Protein AF-A0A1H6FH31-F1 (afdb_monomer)

Radius of gyration: 20.13 Å; Cα contacts (8 Å, |Δi|>4): 220; chains: 1; bounding box: 75×38×52 Å

Nearest PDB structures (foldseek):
  5g2c-assembly1_A  TM=3.284E-01  e=6.304E+00  Nonlabens marinus S1-08
  5g2d-assembly1_A  TM=3.235E-01  e=9.966E+00  Nonlabens marinus S1-08
  6sqg-assembly1_C  TM=2.341E-01  e=6.304E+00  Organic Lake phycodnavirus
  5voy-assembly1_V  TM=2.256E-01  e=9.471E+00  Saccharomyces cerevisiae S288C

Mean predicted aligned error: 11.78 Å

Structure (mmCIF, N/CA/C/O backbone):
data_AF-A0A1H6FH31-F1
#
_entry.id   AF-A0A1H6FH31-F1
#
loop_
_atom_site.group_PDB
_atom_site.id
_atom_site.type_symbol
_atom_site.label_atom_id
_atom_site.label_alt_id
_atom_site.label_comp_id
_atom_site.label_asym_id
_atom_site.label_entity_id
_atom_site.label_seq_id
_atom_site.pdbx_PDB_ins_code
_atom_site.Cartn_x
_atom_site.Cartn_y
_atom_site.Cartn_z
_atom_site.occupancy
_atom_site.B_iso_or_equiv
_atom_site.auth_seq_id
_atom_site.auth_comp_id
_atom_site.auth_asym_id
_atom_site.auth_atom_id
_atom_site.pdbx_PDB_model_num
ATOM 1 N N . MET A 1 1 ? 19.015 0.193 -3.325 1.00 83.69 1 MET A N 1
ATOM 2 C CA . MET A 1 1 ? 18.300 -0.832 -2.541 1.00 83.69 1 MET A CA 1
ATOM 3 C C . MET A 1 1 ? 17.833 -0.238 -1.226 1.00 83.69 1 MET A C 1
ATOM 5 O O . MET A 1 1 ? 18.493 0.667 -0.722 1.00 83.69 1 MET A O 1
ATOM 9 N N . ALA A 1 2 ? 16.712 -0.730 -0.711 1.00 91.12 2 ALA A N 1
ATOM 10 C CA . ALA A 1 2 ? 16.199 -0.476 0.632 1.00 91.12 2 ALA A CA 1
ATOM 11 C C . ALA A 1 2 ? 15.524 -1.744 1.169 1.00 91.12 2 ALA A C 1
ATOM 13 O O . ALA A 1 2 ? 15.356 -2.716 0.430 1.00 91.12 2 ALA A O 1
ATOM 14 N N . SER A 1 3 ? 15.156 -1.717 2.444 1.00 93.62 3 SER A N 1
ATOM 15 C CA . SER A 1 3 ? 14.370 -2.763 3.081 1.00 93.62 3 SER A CA 1
ATOM 16 C C . SER A 1 3 ? 13.252 -2.156 3.918 1.00 93.62 3 SER A C 1
ATOM 18 O O . SER A 1 3 ? 13.370 -1.032 4.405 1.00 93.62 3 SER A O 1
ATOM 20 N N . VAL A 1 4 ? 12.165 -2.909 4.065 1.00 94.06 4 VAL A N 1
ATOM 21 C CA . VAL A 1 4 ? 11.014 -2.565 4.904 1.00 94.06 4 VAL A CA 1
ATOM 22 C C . VAL A 1 4 ? 10.702 -3.771 5.777 1.00 94.06 4 VAL A C 1
ATOM 24 O O . VAL A 1 4 ? 10.654 -4.898 5.289 1.00 94.06 4 VAL A O 1
ATOM 27 N N . THR A 1 5 ? 10.497 -3.549 7.076 1.00 96.31 5 THR A N 1
ATOM 28 C CA . THR A 1 5 ? 10.026 -4.604 7.985 1.00 96.31 5 THR A CA 1
ATOM 29 C C . THR A 1 5 ? 8.519 -4.490 8.143 1.00 96.31 5 THR A C 1
ATOM 31 O O . THR A 1 5 ? 8.029 -3.599 8.833 1.00 96.31 5 THR A O 1
ATOM 34 N N . VAL A 1 6 ? 7.801 -5.393 7.483 1.00 96.50 6 VAL A N 1
ATOM 35 C CA . VAL A 1 6 ? 6.342 -5.478 7.460 1.00 96.50 6 VAL A CA 1
ATOM 36 C C . VAL A 1 6 ? 5.854 -6.114 8.767 1.00 96.50 6 VAL A C 1
ATOM 38 O O . VAL A 1 6 ? 6.257 -7.237 9.088 1.00 96.50 6 VAL A O 1
ATOM 41 N N . PRO A 1 7 ? 4.989 -5.439 9.544 1.00 96.25 7 PRO A N 1
ATOM 42 C CA . PRO A 1 7 ? 4.332 -6.043 10.697 1.00 96.25 7 PRO A CA 1
ATOM 43 C C . PRO A 1 7 ? 3.560 -7.302 10.299 1.00 96.25 7 PRO A C 1
ATOM 45 O O . PRO A 1 7 ? 2.906 -7.316 9.261 1.00 96.25 7 PRO A O 1
ATOM 48 N N . ALA A 1 8 ? 3.560 -8.330 11.154 1.00 94.88 8 ALA A N 1
ATOM 49 C CA . ALA A 1 8 ? 2.898 -9.612 10.876 1.00 94.88 8 ALA A CA 1
ATOM 50 C C . ALA A 1 8 ? 1.436 -9.448 10.415 1.00 94.88 8 ALA A C 1
ATOM 52 O O . ALA A 1 8 ? 1.000 -10.086 9.463 1.00 94.88 8 ALA A O 1
ATOM 53 N N . ALA A 1 9 ? 0.702 -8.530 11.052 1.00 94.12 9 ALA A N 1
ATOM 54 C CA . ALA A 1 9 ? -0.699 -8.244 10.747 1.00 94.12 9 ALA A CA 1
ATOM 55 C C . ALA A 1 9 ? -0.936 -7.631 9.353 1.00 94.12 9 ALA A C 1
ATOM 57 O O . ALA A 1 9 ? -2.073 -7.620 8.895 1.00 94.12 9 ALA A O 1
ATOM 58 N N . LEU A 1 10 ? 0.109 -7.114 8.698 1.00 96.00 10 LEU A N 1
ATOM 59 C CA . LEU A 1 10 ? 0.041 -6.468 7.387 1.00 96.00 10 LEU A CA 1
ATOM 60 C C . LEU A 1 10 ? 0.666 -7.312 6.273 1.00 96.00 10 LEU A C 1
ATOM 62 O O . LEU A 1 10 ? 0.626 -6.884 5.129 1.00 96.00 10 LEU A O 1
ATOM 66 N N . VAL A 1 11 ? 1.243 -8.485 6.555 1.00 96.12 11 VAL A N 1
ATOM 67 C CA . VAL A 1 11 ? 1.948 -9.280 5.528 1.00 96.12 11 VAL A CA 1
ATOM 68 C C . VAL A 1 11 ? 1.006 -9.719 4.403 1.00 96.12 11 VAL A C 1
ATOM 70 O O . VAL A 1 11 ? 1.349 -9.572 3.231 1.00 96.12 11 VAL A O 1
ATOM 73 N N . ASP A 1 12 ? -0.201 -10.184 4.732 1.00 95.75 12 ASP A N 1
ATOM 74 C CA . ASP A 1 12 ? -1.199 -10.551 3.719 1.00 95.75 12 ASP A CA 1
ATOM 75 C C . ASP A 1 12 ? -1.708 -9.333 2.935 1.00 95.75 12 ASP A C 1
ATOM 77 O O . ASP A 1 12 ? -1.871 -9.404 1.716 1.00 95.75 12 ASP A O 1
ATOM 81 N N . ASP A 1 13 ? -1.907 -8.199 3.613 1.00 96.44 13 ASP A N 1
ATOM 82 C CA . ASP A 1 13 ? -2.314 -6.947 2.970 1.00 96.44 13 ASP A CA 1
ATOM 83 C C . ASP A 1 13 ? -1.195 -6.405 2.057 1.00 96.44 13 ASP A C 1
ATOM 85 O O . ASP A 1 13 ? -1.465 -5.930 0.955 1.00 96.44 13 ASP A O 1
ATOM 89 N N . MET A 1 14 ? 0.072 -6.543 2.458 1.00 96.25 14 MET A N 1
ATOM 90 C CA . MET A 1 14 ? 1.245 -6.214 1.645 1.00 96.25 14 MET A CA 1
ATOM 91 C C . MET A 1 14 ? 1.317 -7.117 0.412 1.00 96.25 14 MET A C 1
ATOM 93 O O . MET A 1 14 ? 1.584 -6.635 -0.684 1.00 96.25 14 MET A O 1
ATOM 97 N N . ARG A 1 15 ? 1.008 -8.414 0.550 1.00 96.31 15 ARG A N 1
ATOM 98 C CA . ARG A 1 15 ? 0.918 -9.333 -0.594 1.00 96.31 15 ARG A CA 1
ATOM 99 C C . ARG A 1 15 ? -0.158 -8.876 -1.579 1.00 96.31 15 ARG A C 1
ATOM 101 O O . ARG A 1 15 ? 0.086 -8.846 -2.783 1.00 96.31 15 ARG A O 1
ATOM 108 N N . ALA A 1 16 ? -1.329 -8.486 -1.074 1.00 96.31 16 ALA A N 1
ATOM 109 C CA . ALA A 1 16 ? -2.402 -7.929 -1.894 1.00 96.31 16 ALA A CA 1
ATOM 110 C C . ALA A 1 16 ? -1.974 -6.631 -2.601 1.00 96.31 16 ALA A C 1
ATOM 112 O O . ALA A 1 16 ? -2.286 -6.456 -3.776 1.00 96.31 16 ALA A O 1
ATOM 113 N N . ALA A 1 17 ? -1.210 -5.769 -1.929 1.00 96.50 17 ALA A N 1
ATOM 114 C CA . ALA A 1 17 ? -0.671 -4.546 -2.515 1.00 96.50 17 ALA A CA 1
ATOM 115 C C . ALA A 1 17 ? 0.315 -4.829 -3.659 1.00 96.50 17 ALA A C 1
ATOM 117 O O . ALA A 1 17 ? 0.205 -4.219 -4.718 1.00 96.50 17 ALA A O 1
ATOM 118 N N . VAL A 1 18 ? 1.213 -5.809 -3.494 1.00 96.12 18 VAL A N 1
ATOM 119 C CA . VAL A 1 18 ? 2.106 -6.254 -4.579 1.00 96.12 18 VAL A CA 1
ATOM 120 C C . VAL A 1 18 ? 1.294 -6.773 -5.771 1.00 96.12 18 VAL A C 1
ATOM 122 O O . VAL A 1 18 ? 1.606 -6.464 -6.916 1.00 96.12 18 VAL A O 1
ATOM 125 N N . PHE A 1 19 ? 0.205 -7.512 -5.533 1.00 95.19 19 PHE A N 1
ATOM 126 C CA . PHE A 1 19 ? -0.689 -7.928 -6.619 1.00 95.19 19 PHE A CA 1
ATOM 127 C C . PHE A 1 19 ? -1.385 -6.752 -7.317 1.00 95.19 19 PHE A C 1
ATOM 129 O O . PHE A 1 19 ? -1.595 -6.823 -8.529 1.00 95.19 19 PHE A O 1
ATOM 136 N N . CYS A 1 20 ? -1.751 -5.692 -6.590 1.00 93.19 20 CYS A N 1
ATOM 137 C CA . CYS A 1 20 ? -2.309 -4.477 -7.184 1.00 93.19 20 CYS A CA 1
ATOM 138 C C . CYS A 1 20 ? -1.308 -3.793 -8.124 1.00 93.19 20 CYS A C 1
ATOM 140 O O . CYS A 1 20 ? -1.699 -3.434 -9.235 1.00 93.19 20 CYS A O 1
ATOM 142 N N . GLU A 1 21 ? -0.039 -3.681 -7.729 1.00 93.25 21 GLU A N 1
ATOM 143 C CA . GLU A 1 21 ?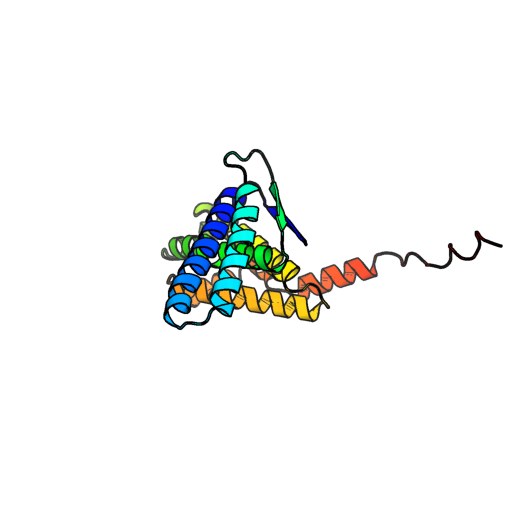 1.008 -3.088 -8.575 1.00 93.25 21 GLU A CA 1
ATOM 144 C C . GLU A 1 21 ? 1.305 -3.961 -9.801 1.00 93.25 21 GLU A C 1
ATOM 146 O O . GLU A 1 21 ? 1.244 -3.468 -10.927 1.00 93.25 21 GLU A O 1
ATOM 151 N N . ILE A 1 22 ? 1.409 -5.287 -9.630 1.00 90.69 22 ILE A N 1
ATOM 152 C CA . ILE A 1 22 ? 1.533 -6.228 -10.757 1.00 90.69 22 ILE A CA 1
ATOM 153 C C . ILE A 1 22 ? 0.376 -6.064 -11.752 1.00 90.69 22 ILE A C 1
ATOM 155 O O . ILE A 1 22 ? 0.577 -6.095 -12.968 1.00 90.69 22 ILE A O 1
ATOM 159 N N . ALA A 1 23 ? -0.857 -5.921 -11.259 1.00 90.25 23 ALA A N 1
ATOM 160 C CA . ALA A 1 23 ? -2.015 -5.717 -12.122 1.00 90.25 23 ALA A CA 1
ATOM 161 C C . ALA A 1 23 ? -1.952 -4.364 -12.850 1.00 90.25 23 ALA A C 1
ATOM 163 O O . ALA A 1 23 ? -2.233 -4.314 -14.048 1.00 90.25 23 ALA A O 1
ATOM 164 N N . SER A 1 24 ? -1.550 -3.301 -12.147 1.00 87.69 24 SER A N 1
ATOM 165 C CA . SER A 1 24 ? -1.368 -1.958 -12.705 1.00 87.69 24 SER A CA 1
ATOM 166 C C . SER A 1 24 ? -0.326 -1.951 -13.826 1.00 87.69 24 SER A C 1
ATOM 168 O O . SER A 1 24 ? -0.617 -1.500 -14.934 1.00 87.69 24 SER A O 1
ATOM 170 N N . ASP A 1 25 ? 0.849 -2.536 -13.593 1.00 86.94 25 ASP A N 1
ATOM 171 C CA . ASP A 1 25 ? 1.914 -2.613 -14.593 1.00 86.94 25 ASP A CA 1
ATOM 172 C C . ASP A 1 25 ? 1.529 -3.494 -15.784 1.00 86.94 25 ASP A C 1
ATOM 174 O O . ASP A 1 25 ? 1.813 -3.160 -16.937 1.00 86.94 25 ASP A O 1
ATOM 178 N N . ALA A 1 26 ? 0.843 -4.613 -15.536 1.00 86.50 26 ALA A N 1
ATOM 179 C CA . ALA A 1 26 ? 0.349 -5.473 -16.605 1.00 86.50 26 ALA A CA 1
ATOM 180 C C . ALA A 1 26 ? -0.684 -4.755 -17.488 1.00 86.50 26 ALA A C 1
ATOM 182 O O . ALA A 1 26 ? -0.712 -4.971 -18.704 1.00 86.50 26 ALA A O 1
ATOM 183 N N . ASP A 1 27 ? -1.534 -3.911 -16.903 1.00 86.06 27 ASP A N 1
ATOM 184 C CA . ASP A 1 27 ? -2.471 -3.081 -17.656 1.00 86.06 27 ASP A CA 1
ATOM 185 C C . ASP A 1 27 ? -1.762 -1.933 -18.390 1.00 86.06 27 ASP A C 1
ATOM 187 O O . ASP A 1 27 ? -2.100 -1.678 -19.549 1.00 86.06 27 ASP A O 1
ATOM 191 N N . GLY A 1 28 ? -0.721 -1.335 -17.799 1.00 80.75 28 GLY A N 1
ATOM 192 C CA . GLY A 1 28 ? 0.171 -0.381 -18.466 1.00 80.75 28 GLY A CA 1
ATOM 193 C C . GLY A 1 28 ? 0.820 -0.975 -19.718 1.00 80.75 28 GLY A C 1
ATOM 194 O O . GLY A 1 28 ? 0.696 -0.419 -20.805 1.00 80.75 28 GLY A O 1
ATOM 195 N N . ILE A 1 29 ? 1.382 -2.185 -19.625 1.00 82.94 29 ILE A N 1
ATOM 196 C CA . ILE A 1 29 ? 1.947 -2.901 -20.783 1.00 82.94 29 ILE A CA 1
ATOM 197 C C . ILE A 1 29 ? 0.905 -3.108 -21.879 1.00 82.94 29 ILE A C 1
ATOM 199 O O . ILE A 1 29 ? 1.206 -2.916 -23.056 1.00 82.94 29 ILE A O 1
ATOM 203 N N . LYS A 1 30 ? -0.319 -3.519 -21.527 1.00 83.31 30 LYS A N 1
ATOM 204 C CA . LYS A 1 30 ? -1.384 -3.696 -22.526 1.00 83.31 30 LYS A CA 1
ATOM 205 C C . LYS A 1 30 ? -1.751 -2.370 -23.181 1.00 83.31 30 LYS A C 1
ATOM 207 O O . LYS A 1 30 ? -2.043 -2.367 -24.375 1.00 83.31 30 LYS A O 1
ATOM 212 N N . HIS A 1 31 ? -1.790 -1.278 -22.422 1.00 82.69 31 HIS A N 1
ATOM 213 C CA . HIS A 1 31 ? -2.103 0.041 -22.957 1.00 82.69 31 HIS A CA 1
ATOM 214 C C . HIS A 1 31 ? -1.011 0.504 -23.928 1.00 82.69 31 HIS A C 1
ATOM 216 O O . HIS A 1 31 ? -1.311 0.757 -25.096 1.00 82.69 31 HIS A O 1
ATOM 222 N N . GLU A 1 32 ? 0.252 0.462 -23.501 1.00 81.56 32 GLU A N 1
ATOM 223 C CA . GLU A 1 32 ? 1.370 0.994 -24.285 1.00 81.56 32 GLU A CA 1
ATOM 224 C C . GLU A 1 32 ? 1.810 0.095 -25.445 1.00 81.56 32 GLU A C 1
ATOM 226 O O . GLU A 1 32 ? 2.268 0.553 -26.495 1.00 81.56 32 GLU A O 1
ATOM 231 N N . ALA A 1 33 ? 1.570 -1.214 -25.351 1.00 74.25 33 ALA A N 1
ATOM 232 C CA . ALA A 1 33 ? 1.760 -2.102 -26.495 1.00 74.25 33 ALA A CA 1
ATOM 233 C C . ALA A 1 33 ? 0.849 -1.723 -27.678 1.00 74.25 33 ALA A C 1
ATOM 235 O O . ALA A 1 33 ? 1.198 -1.991 -28.829 1.00 74.25 33 ALA A O 1
ATOM 236 N N . ASN A 1 34 ? -0.300 -1.089 -27.408 1.00 76.50 34 ASN A N 1
ATOM 237 C CA . ASN A 1 34 ? -1.215 -0.609 -28.441 1.00 76.50 34 ASN A CA 1
ATOM 238 C C . ASN A 1 34 ? -0.863 0.799 -28.957 1.00 76.50 34 ASN A C 1
ATOM 240 O O . ASN A 1 34 ? -1.263 1.130 -30.074 1.00 76.50 34 ASN A O 1
ATOM 244 N N . SER A 1 35 ? -0.126 1.613 -28.189 1.00 77.12 35 SER A N 1
ATOM 245 C CA . SER A 1 35 ? 0.383 2.930 -28.613 1.00 77.12 35 SER A CA 1
ATOM 246 C C . SER A 1 35 ? 1.681 2.818 -29.431 1.00 77.12 35 SER A C 1
ATOM 248 O O . SER A 1 35 ? 1.982 3.691 -30.246 1.00 77.12 35 SER A O 1
ATOM 250 N N . GLY A 1 36 ? 2.407 1.699 -29.299 1.00 74.69 36 GLY A N 1
ATOM 251 C CA . GLY A 1 36 ? 3.683 1.452 -29.978 1.00 74.69 36 GLY A CA 1
ATOM 252 C C . GLY A 1 36 ? 4.895 1.984 -29.208 1.00 74.69 36 GLY A C 1
ATOM 253 O O . GLY A 1 36 ? 6.008 1.994 -29.743 1.00 74.69 36 GLY A O 1
ATOM 254 N N . GLU A 1 37 ? 4.699 2.398 -27.957 1.00 82.19 37 GLU A N 1
ATOM 255 C CA . GLU A 1 37 ? 5.721 2.985 -27.093 1.00 82.19 37 GLU A CA 1
ATOM 256 C C . GLU A 1 37 ? 6.559 1.894 -26.407 1.00 82.19 37 GLU A C 1
ATOM 258 O O . GLU A 1 37 ? 6.360 1.492 -25.263 1.00 82.19 37 GLU A O 1
ATOM 263 N N . VAL A 1 38 ? 7.534 1.364 -27.153 1.00 80.62 38 VAL A N 1
ATOM 264 C CA . VAL A 1 38 ? 8.374 0.227 -26.723 1.00 80.62 38 VAL A CA 1
ATOM 265 C C . VAL A 1 38 ? 9.178 0.517 -25.447 1.00 80.62 38 VAL A C 1
ATOM 267 O O . VAL A 1 38 ? 9.481 -0.411 -24.696 1.00 80.62 38 VAL A O 1
ATOM 270 N N . GLU A 1 39 ? 9.562 1.771 -25.204 1.00 83.69 39 GLU A N 1
ATOM 271 C CA . GLU A 1 39 ? 10.313 2.155 -24.001 1.00 83.69 39 GLU A CA 1
ATOM 272 C C . GLU A 1 39 ? 9.444 2.084 -22.742 1.00 83.69 39 GLU A C 1
ATOM 274 O O . GLU A 1 39 ? 9.894 1.541 -21.733 1.00 83.69 39 GLU A O 1
ATOM 279 N N . GLU A 1 40 ? 8.186 2.514 -22.824 1.00 81.00 40 GLU A N 1
ATOM 280 C CA . GLU A 1 40 ? 7.241 2.462 -21.706 1.00 81.00 40 GLU A CA 1
ATOM 281 C C . GLU A 1 40 ? 6.840 1.021 -21.378 1.00 81.00 40 GLU A C 1
ATOM 283 O O . GLU A 1 40 ? 6.897 0.602 -20.223 1.00 81.00 40 GLU A O 1
ATOM 288 N N . VAL A 1 41 ? 6.595 0.195 -22.404 1.00 80.25 41 VAL A N 1
ATOM 289 C CA . VAL A 1 41 ? 6.374 -1.252 -22.224 1.00 80.25 41 VAL A CA 1
ATOM 290 C C . VAL A 1 41 ? 7.550 -1.916 -21.499 1.00 80.25 41 VAL A C 1
ATOM 292 O O . VAL A 1 41 ? 7.349 -2.785 -20.648 1.00 80.25 41 VAL A O 1
ATOM 295 N N . ARG A 1 42 ? 8.793 -1.530 -21.822 1.00 83.19 42 ARG A N 1
ATOM 296 C CA . ARG A 1 42 ? 9.985 -2.059 -21.140 1.00 83.19 42 ARG A CA 1
ATOM 297 C C . ARG A 1 42 ? 10.083 -1.579 -19.698 1.00 83.19 42 ARG A C 1
ATOM 299 O O . ARG A 1 42 ? 10.453 -2.387 -18.852 1.00 83.19 42 ARG A O 1
ATOM 306 N N . ALA A 1 43 ? 9.759 -0.316 -19.430 1.00 83.88 43 ALA A N 1
ATOM 307 C CA . ALA A 1 43 ? 9.740 0.223 -18.076 1.00 83.88 43 ALA A CA 1
ATOM 308 C C . ALA A 1 43 ? 8.744 -0.549 -17.197 1.00 83.88 43 ALA A C 1
ATOM 310 O O . ALA A 1 43 ? 9.147 -1.098 -16.175 1.00 83.88 43 ALA A O 1
ATOM 311 N N . CYS A 1 44 ? 7.499 -0.723 -17.655 1.00 83.50 44 CYS A N 1
ATOM 312 C CA . CYS A 1 44 ? 6.498 -1.514 -16.934 1.00 83.50 44 CYS A CA 1
ATOM 313 C C . CYS A 1 44 ? 6.923 -2.982 -16.756 1.00 83.50 44 CYS A C 1
ATOM 315 O O . CYS A 1 44 ? 6.702 -3.575 -15.706 1.00 83.50 44 CYS A O 1
ATOM 317 N N . ALA A 1 45 ? 7.576 -3.594 -17.751 1.00 85.12 45 ALA A N 1
ATOM 318 C CA . ALA A 1 45 ? 8.069 -4.969 -17.622 1.00 85.12 45 ALA A CA 1
ATOM 319 C C . ALA A 1 45 ? 9.195 -5.117 -16.579 1.00 85.12 45 ALA A C 1
ATOM 321 O O . ALA A 1 45 ? 9.332 -6.176 -15.958 1.00 85.12 45 ALA A O 1
ATOM 322 N N . TRP A 1 46 ? 10.016 -4.081 -16.387 1.00 87.44 46 TRP A N 1
ATOM 323 C CA . TRP A 1 46 ? 11.004 -4.051 -15.309 1.00 87.44 46 TRP A CA 1
ATOM 324 C C . TRP A 1 46 ? 10.345 -3.893 -13.943 1.00 87.44 46 TRP A C 1
ATOM 326 O O . TRP A 1 46 ? 10.683 -4.667 -13.049 1.00 87.44 46 TRP A O 1
ATOM 336 N N . CYS A 1 47 ? 9.359 -3.003 -13.809 1.00 87.88 47 CYS A N 1
ATOM 337 C CA . CYS A 1 47 ? 8.574 -2.864 -12.581 1.00 87.88 47 CYS A CA 1
ATOM 338 C C . CYS A 1 47 ? 7.899 -4.193 -12.184 1.00 87.88 47 CYS A C 1
ATOM 340 O O . CYS A 1 47 ? 8.115 -4.669 -11.071 1.00 87.88 47 CYS A O 1
ATOM 342 N N . LEU A 1 48 ? 7.289 -4.913 -13.138 1.00 88.50 48 LEU A N 1
ATOM 343 C CA . LEU A 1 48 ? 6.758 -6.267 -12.906 1.00 88.50 48 LEU A CA 1
ATOM 344 C C . LEU A 1 48 ? 7.791 -7.253 -12.352 1.00 88.50 48 LEU A C 1
ATOM 346 O O . LEU A 1 48 ? 7.457 -8.136 -11.561 1.00 88.50 48 LEU A O 1
ATOM 350 N N . THR A 1 49 ? 9.037 -7.166 -12.817 1.00 89.31 49 THR A N 1
ATOM 351 C CA . THR A 1 49 ? 10.098 -8.069 -12.358 1.00 89.31 49 THR A CA 1
ATOM 352 C C . THR A 1 49 ? 10.460 -7.777 -10.904 1.00 89.31 49 THR A C 1
ATOM 354 O O . THR A 1 49 ? 10.614 -8.715 -10.119 1.00 89.31 49 THR A O 1
ATOM 357 N N . ASP A 1 50 ? 10.553 -6.496 -10.543 1.00 91.50 50 ASP A N 1
ATOM 358 C CA . ASP A 1 50 ? 10.811 -6.061 -9.172 1.00 91.50 50 ASP A CA 1
ATOM 359 C C . ASP A 1 50 ? 9.659 -6.468 -8.239 1.00 91.50 50 ASP A C 1
ATOM 361 O O . ASP A 1 50 ? 9.907 -7.032 -7.171 1.00 91.50 50 ASP A O 1
ATOM 365 N N . ASP A 1 51 ? 8.408 -6.302 -8.665 1.00 90.88 51 ASP A N 1
ATOM 366 C CA . ASP A 1 51 ? 7.235 -6.670 -7.868 1.00 90.88 51 ASP A CA 1
ATOM 367 C C . ASP A 1 51 ? 7.108 -8.182 -7.658 1.00 90.88 51 ASP A C 1
ATOM 369 O O . ASP A 1 51 ? 6.821 -8.643 -6.552 1.00 90.88 51 ASP A O 1
ATOM 373 N N . LEU A 1 52 ? 7.389 -8.994 -8.682 1.00 91.00 52 LEU A N 1
ATOM 374 C CA . LEU A 1 52 ? 7.435 -10.452 -8.532 1.00 91.00 52 LEU A CA 1
ATOM 375 C C . LEU A 1 52 ? 8.543 -10.892 -7.564 1.00 91.00 52 LEU A C 1
ATOM 377 O O . LEU A 1 52 ? 8.360 -11.852 -6.809 1.00 91.00 52 LEU A O 1
ATOM 381 N N . ALA A 1 53 ? 9.681 -10.191 -7.557 1.00 93.25 53 ALA A N 1
ATOM 382 C CA . ALA A 1 53 ? 10.759 -10.445 -6.607 1.00 93.25 53 ALA A CA 1
ATOM 383 C C . ALA A 1 53 ? 10.375 -10.043 -5.172 1.00 93.25 53 ALA A C 1
ATOM 385 O O . ALA A 1 53 ? 10.778 -10.720 -4.224 1.00 93.25 53 ALA A O 1
ATOM 386 N N . LEU A 1 54 ? 9.579 -8.984 -4.996 1.00 94.25 54 LEU A N 1
ATOM 387 C CA . LEU A 1 54 ? 9.001 -8.617 -3.700 1.00 94.25 54 LEU A CA 1
ATOM 388 C C . LEU A 1 54 ? 7.981 -9.660 -3.229 1.00 94.25 54 LEU A C 1
ATOM 390 O O . LEU A 1 54 ? 8.035 -10.090 -2.076 1.00 94.25 54 LEU A O 1
ATOM 394 N N . LEU A 1 55 ? 7.103 -10.128 -4.122 1.00 93.81 55 LEU A N 1
ATOM 395 C CA . LEU A 1 55 ? 6.094 -11.144 -3.812 1.00 93.81 55 LEU A CA 1
ATOM 396 C C . LEU A 1 55 ? 6.727 -12.441 -3.294 1.00 93.81 55 LEU A C 1
ATOM 398 O O . LEU A 1 55 ? 6.253 -13.011 -2.316 1.00 93.81 55 LEU A O 1
ATOM 402 N N . ALA A 1 56 ? 7.821 -12.883 -3.916 1.00 94.81 56 ALA A N 1
ATOM 403 C CA . ALA A 1 56 ? 8.522 -14.112 -3.545 1.00 94.81 56 ALA A CA 1
ATOM 404 C C . ALA A 1 56 ? 9.141 -14.084 -2.132 1.00 94.81 56 ALA A C 1
ATOM 406 O O . ALA A 1 56 ? 9.491 -15.137 -1.601 1.00 94.81 56 ALA A O 1
ATOM 407 N N . GLN A 1 57 ? 9.295 -12.901 -1.530 1.00 95.56 57 GLN A N 1
ATOM 408 C CA . GLN A 1 57 ? 9.835 -12.735 -0.178 1.00 95.56 57 GLN A CA 1
ATOM 409 C C . GLN A 1 57 ? 8.751 -12.763 0.910 1.00 95.56 57 GLN A C 1
ATOM 411 O O . GLN A 1 57 ? 9.080 -12.894 2.088 1.00 95.56 57 GLN A O 1
ATOM 416 N N . LEU A 1 58 ? 7.470 -12.639 0.543 1.00 94.12 58 LEU A N 1
ATOM 417 C CA . LEU A 1 58 ? 6.352 -12.622 1.486 1.00 94.12 58 LEU A CA 1
ATOM 418 C C . LEU A 1 58 ? 5.835 -14.058 1.710 1.00 94.12 58 LEU A C 1
ATOM 420 O O . LEU A 1 58 ? 5.247 -14.633 0.792 1.00 94.12 58 LEU A O 1
ATOM 424 N N . PRO A 1 59 ? 6.026 -14.653 2.904 1.00 91.62 59 PRO A N 1
ATOM 425 C CA . PRO A 1 59 ? 5.658 -16.045 3.165 1.00 91.62 59 PRO A CA 1
ATOM 426 C C . PRO A 1 59 ? 4.140 -16.214 3.252 1.00 91.62 59 PRO A C 1
ATOM 428 O O . PRO A 1 59 ? 3.460 -15.304 3.716 1.00 91.62 59 PRO A O 1
ATOM 431 N N . ASP A 1 60 ? 3.614 -17.375 2.856 1.00 87.69 60 ASP A N 1
ATOM 432 C CA . ASP A 1 60 ? 2.176 -17.696 2.941 1.00 87.69 60 ASP A CA 1
ATOM 433 C C . ASP A 1 60 ? 1.680 -17.865 4.389 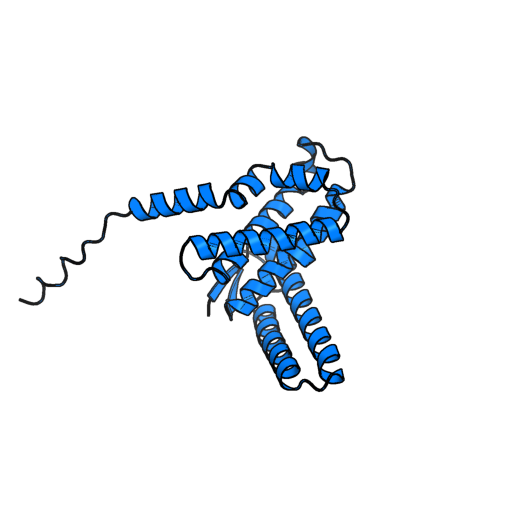1.00 87.69 60 ASP A C 1
ATOM 435 O O . ASP A 1 60 ? 0.536 -17.539 4.697 1.00 87.69 60 ASP A O 1
ATOM 439 N N . GLU A 1 61 ? 2.545 -18.345 5.287 1.00 88.69 61 GLU A N 1
ATOM 440 C CA . GLU A 1 61 ? 2.273 -18.496 6.719 1.00 88.69 61 GLU A CA 1
ATOM 441 C C . GLU A 1 61 ? 3.169 -17.543 7.522 1.00 88.69 61 GLU A C 1
ATOM 443 O O . GLU A 1 61 ? 4.379 -17.4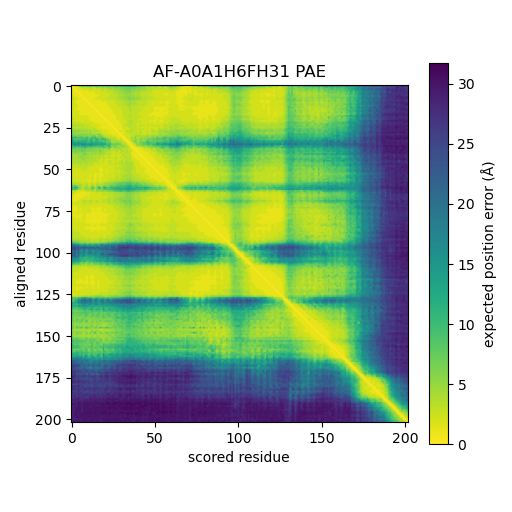69 7.298 1.00 88.69 61 GLU A O 1
ATOM 448 N N . VAL A 1 62 ? 2.575 -16.798 8.460 1.00 88.81 62 VAL A N 1
ATOM 449 C CA . VAL A 1 62 ? 3.232 -15.674 9.143 1.00 88.81 62 VAL A CA 1
ATOM 450 C C . VAL A 1 62 ? 3.267 -15.911 10.652 1.00 88.81 62 VAL A C 1
ATOM 452 O O . VAL A 1 62 ? 2.234 -15.886 11.316 1.00 88.81 62 VAL A O 1
ATOM 455 N N . GLU A 1 63 ? 4.466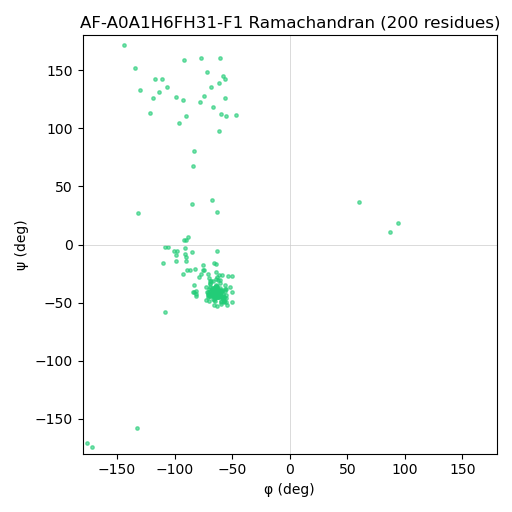 -16.090 11.210 1.00 87.50 63 GLU A N 1
ATOM 456 C CA . GLU A 1 63 ? 4.677 -16.223 12.664 1.00 87.50 63 GLU A CA 1
ATOM 457 C C . GLU A 1 63 ? 5.138 -14.911 13.331 1.00 87.50 63 GLU A C 1
ATOM 459 O O . GLU A 1 63 ? 5.089 -14.775 14.554 1.00 87.50 63 GLU A O 1
ATOM 464 N N . GLY A 1 64 ? 5.571 -13.919 12.544 1.00 93.25 64 GLY A N 1
ATOM 465 C CA . GLY A 1 64 ? 6.121 -12.657 13.038 1.00 93.25 64 GLY A CA 1
ATOM 466 C C . GLY A 1 64 ? 6.348 -11.626 11.926 1.00 93.25 64 GLY A C 1
ATOM 467 O O . GLY A 1 64 ? 5.937 -11.851 10.789 1.00 93.25 64 GLY A O 1
ATOM 468 N N . PRO A 1 65 ? 6.959 -10.469 12.245 1.00 94.69 65 PRO A N 1
ATOM 469 C CA . PRO A 1 65 ? 7.295 -9.458 11.246 1.00 94.69 65 PRO A CA 1
ATOM 470 C C . PRO A 1 65 ? 8.215 -10.015 10.152 1.00 94.69 65 PRO A C 1
ATOM 472 O O . PRO A 1 65 ? 9.099 -10.823 10.440 1.00 94.69 65 PRO A O 1
ATOM 475 N N . VAL A 1 66 ? 8.034 -9.550 8.916 1.00 96.06 66 VAL A N 1
ATOM 476 C CA . VAL A 1 66 ? 8.788 -10.004 7.737 1.00 96.06 66 VAL A CA 1
ATOM 477 C C . VAL A 1 66 ? 9.555 -8.831 7.145 1.00 96.06 66 VAL A C 1
ATOM 479 O O . VAL A 1 66 ? 8.969 -7.797 6.839 1.00 96.06 66 VAL A O 1
ATOM 482 N N . THR A 1 67 ? 10.865 -8.979 6.959 1.00 96.44 67 THR A N 1
ATOM 483 C CA . THR A 1 67 ? 11.680 -7.973 6.267 1.00 96.44 67 THR A CA 1
ATOM 484 C C . THR A 1 67 ? 11.776 -8.315 4.786 1.00 96.44 67 THR A C 1
ATOM 486 O O . THR A 1 67 ? 12.208 -9.410 4.437 1.00 96.44 67 THR A O 1
ATOM 489 N N . VAL A 1 68 ? 11.396 -7.368 3.930 1.00 95.19 68 VAL A N 1
ATOM 490 C CA . VAL A 1 68 ? 11.512 -7.455 2.468 1.00 95.19 68 VAL A CA 1
ATOM 491 C C . VAL A 1 68 ? 12.563 -6.475 1.959 1.00 95.19 68 VAL A C 1
ATOM 493 O O . VAL A 1 68 ? 12.674 -5.355 2.465 1.00 95.19 68 VAL A O 1
ATOM 496 N N . GLU A 1 69 ? 13.330 -6.884 0.953 1.00 95.62 69 GLU A N 1
ATOM 497 C CA . GLU A 1 69 ? 14.377 -6.086 0.313 1.00 95.62 69 GLU A CA 1
ATOM 498 C C . GLU A 1 69 ? 14.048 -5.820 -1.159 1.00 95.62 69 GLU A C 1
ATOM 500 O O . GLU A 1 69 ? 13.545 -6.694 -1.866 1.00 95.62 69 GLU A O 1
ATOM 505 N N . GLY A 1 70 ? 14.369 -4.621 -1.653 1.00 91.88 70 GLY A N 1
ATOM 506 C CA . GLY A 1 70 ? 14.089 -4.276 -3.046 1.00 91.88 70 GLY A CA 1
ATOM 507 C C . GLY A 1 70 ? 14.592 -2.912 -3.510 1.00 91.88 70 GLY A C 1
ATOM 508 O O . GLY A 1 70 ? 15.363 -2.208 -2.836 1.00 91.88 70 GLY A O 1
ATOM 509 N N . GLY A 1 71 ? 14.159 -2.539 -4.715 1.00 91.75 71 GLY A N 1
ATOM 510 C CA . GLY A 1 71 ? 14.286 -1.181 -5.235 1.00 91.75 71 GLY A CA 1
ATOM 511 C C . GLY A 1 71 ? 13.515 -0.198 -4.353 1.00 91.75 71 GLY A C 1
ATOM 512 O O . GLY A 1 71 ? 12.419 -0.501 -3.893 1.00 91.75 71 GLY A O 1
ATOM 513 N N . ARG A 1 72 ? 14.088 0.988 -4.097 1.00 91.31 72 ARG A N 1
ATOM 514 C CA . ARG A 1 72 ? 13.424 2.016 -3.268 1.00 91.31 72 ARG A CA 1
ATOM 515 C C . ARG A 1 72 ? 12.074 2.422 -3.850 1.00 91.31 72 ARG A C 1
ATOM 517 O O . ARG A 1 72 ? 11.130 2.622 -3.102 1.00 91.31 72 ARG A O 1
ATOM 524 N N . GLU A 1 73 ? 12.018 2.549 -5.170 1.00 89.38 73 GLU A N 1
ATOM 525 C CA . GLU A 1 73 ? 10.823 2.961 -5.897 1.00 89.38 73 GLU A CA 1
ATOM 526 C C . GLU A 1 73 ? 9.741 1.879 -5.881 1.00 89.38 73 GLU A C 1
ATOM 528 O O . GLU A 1 73 ? 8.630 2.173 -5.457 1.00 89.38 73 GLU A O 1
ATOM 533 N N . ALA A 1 74 ? 10.088 0.628 -6.202 1.00 90.75 74 ALA A N 1
ATOM 534 C CA . ALA A 1 74 ? 9.164 -0.506 -6.119 1.00 90.75 74 ALA A CA 1
ATOM 535 C C . ALA A 1 74 ? 8.579 -0.668 -4.703 1.00 90.75 74 ALA A C 1
ATOM 537 O O . ALA A 1 74 ? 7.366 -0.707 -4.523 1.00 90.75 74 ALA A O 1
ATOM 538 N N . LEU A 1 75 ? 9.426 -0.643 -3.664 1.00 93.81 75 LEU A N 1
ATOM 539 C CA . LEU A 1 75 ? 8.950 -0.693 -2.276 1.00 93.81 75 LEU A CA 1
ATOM 540 C C . LEU A 1 75 ? 8.033 0.492 -1.932 1.00 93.81 75 LEU A C 1
ATOM 542 O O . LEU A 1 75 ? 7.041 0.309 -1.231 1.00 93.81 75 LEU A O 1
ATOM 546 N N . ALA A 1 76 ? 8.337 1.699 -2.427 1.00 92.25 76 ALA A N 1
ATOM 547 C CA . ALA A 1 76 ? 7.492 2.866 -2.190 1.00 92.25 76 ALA A CA 1
ATOM 548 C C . ALA A 1 76 ? 6.120 2.698 -2.851 1.00 92.25 76 ALA A C 1
ATOM 550 O O . ALA A 1 76 ? 5.109 2.987 -2.218 1.00 92.25 76 ALA A O 1
ATOM 551 N N . HIS A 1 77 ? 6.082 2.209 -4.091 1.00 91.44 77 HIS A N 1
ATOM 552 C CA . HIS A 1 77 ? 4.847 1.961 -4.833 1.00 91.44 77 HIS A CA 1
ATOM 553 C C . HIS A 1 77 ? 3.973 0.921 -4.136 1.00 91.44 77 HIS A C 1
ATOM 555 O O . HIS A 1 77 ? 2.798 1.181 -3.893 1.00 91.44 77 HIS A O 1
ATOM 561 N N . VAL A 1 78 ? 4.559 -0.184 -3.676 1.00 95.88 78 VAL A N 1
ATOM 562 C CA . VAL A 1 78 ? 3.822 -1.210 -2.929 1.00 95.88 78 VAL A CA 1
ATOM 563 C C . VAL A 1 78 ? 3.277 -0.668 -1.600 1.00 95.88 78 VAL A C 1
ATOM 565 O O . VAL A 1 78 ? 2.124 -0.931 -1.259 1.00 95.88 78 VAL A O 1
ATOM 568 N N . CYS A 1 79 ? 4.047 0.127 -0.848 1.00 94.25 79 CYS A N 1
ATOM 569 C CA . CYS A 1 79 ? 3.543 0.768 0.373 1.00 94.25 79 CYS A CA 1
ATOM 570 C C . CYS A 1 79 ? 2.412 1.774 0.080 1.00 94.25 79 CYS A C 1
ATOM 572 O O . CYS A 1 79 ? 1.436 1.854 0.827 1.00 94.25 79 CYS A O 1
ATOM 574 N N . GLU A 1 80 ? 2.491 2.514 -1.026 1.00 92.06 80 GLU A N 1
ATOM 575 C CA . GLU A 1 80 ? 1.408 3.398 -1.468 1.00 92.06 80 GLU A CA 1
ATOM 576 C C . GLU A 1 80 ? 0.156 2.606 -1.867 1.00 92.06 80 GLU A C 1
ATOM 578 O O . GLU A 1 80 ? -0.945 2.973 -1.454 1.00 92.06 80 GLU A O 1
ATOM 583 N N . ALA A 1 81 ? 0.311 1.504 -2.603 1.00 93.44 81 ALA A N 1
ATOM 584 C CA . ALA A 1 81 ? -0.771 0.605 -2.995 1.00 93.44 81 ALA A CA 1
ATOM 585 C C . ALA A 1 81 ? -1.438 -0.054 -1.780 1.00 93.44 81 ALA A C 1
ATOM 587 O O . ALA A 1 81 ? -2.663 -0.150 -1.713 1.00 93.44 81 ALA A O 1
ATOM 588 N N . LEU A 1 82 ? -0.657 -0.423 -0.762 1.00 95.38 82 LEU A N 1
ATOM 589 C CA . LEU A 1 82 ? -1.177 -0.925 0.508 1.00 95.38 82 LEU A CA 1
ATOM 590 C C . LEU A 1 82 ? -2.123 0.095 1.154 1.00 95.38 82 LEU A C 1
ATOM 592 O O . LEU A 1 82 ? -3.254 -0.241 1.509 1.00 95.38 82 LEU A O 1
ATOM 596 N N . ALA A 1 83 ? -1.706 1.358 1.257 1.00 88.75 83 ALA A N 1
ATOM 597 C CA . ALA A 1 83 ? -2.562 2.408 1.802 1.00 88.75 83 ALA A CA 1
ATOM 598 C C . ALA A 1 83 ? -3.783 2.683 0.902 1.00 88.75 83 ALA A C 1
ATOM 600 O O . ALA A 1 83 ? -4.911 2.762 1.393 1.00 88.75 83 ALA A O 1
ATOM 601 N N . ARG A 1 84 ? -3.568 2.830 -0.410 1.00 90.25 84 ARG A N 1
ATOM 602 C CA . ARG A 1 84 ? -4.542 3.348 -1.386 1.00 90.25 84 ARG A CA 1
ATOM 603 C C . ARG A 1 84 ? -5.551 2.312 -1.870 1.00 90.25 84 ARG A C 1
ATOM 605 O O . ARG A 1 84 ? -6.736 2.619 -1.984 1.00 90.25 84 ARG A O 1
ATOM 612 N N . ASP A 1 85 ? -5.084 1.117 -2.191 1.00 91.56 85 ASP A N 1
ATOM 613 C CA . ASP A 1 85 ? -5.845 0.116 -2.942 1.00 91.56 85 ASP A CA 1
ATOM 614 C C . ASP A 1 85 ? -6.246 -1.084 -2.084 1.00 91.56 85 ASP A C 1
ATOM 616 O O . ASP A 1 85 ? -7.177 -1.802 -2.445 1.00 91.56 85 ASP A O 1
ATOM 620 N N . VAL A 1 86 ? -5.621 -1.258 -0.915 1.00 93.56 86 VAL A N 1
ATOM 621 C CA . VAL A 1 86 ? -5.961 -2.329 0.033 1.00 93.56 86 VAL A CA 1
ATOM 622 C C . VAL A 1 86 ? -6.673 -1.778 1.270 1.00 93.56 86 VAL A C 1
ATOM 624 O O . VAL A 1 86 ? -7.818 -2.149 1.554 1.00 93.56 86 VAL A O 1
ATOM 627 N N . LEU A 1 87 ? -6.042 -0.859 2.005 1.00 90.06 87 LEU A N 1
ATOM 628 C CA . LEU A 1 87 ? -6.556 -0.395 3.297 1.00 90.06 87 LEU A CA 1
ATOM 629 C C . LEU A 1 87 ? -7.624 0.701 3.170 1.00 90.06 87 LEU A C 1
ATOM 631 O O . LEU A 1 87 ? -8.635 0.631 3.873 1.00 90.06 87 LEU A O 1
ATOM 635 N N . ALA A 1 88 ? -7.475 1.670 2.258 1.00 83.94 88 ALA A N 1
ATOM 636 C CA . ALA A 1 88 ? -8.479 2.720 2.047 1.00 83.94 88 ALA A CA 1
ATOM 637 C C . ALA A 1 88 ? -9.875 2.182 1.664 1.00 83.94 88 ALA A C 1
ATOM 639 O O . ALA A 1 88 ? -10.847 2.618 2.285 1.00 83.94 88 ALA A O 1
ATOM 640 N N . PRO A 1 89 ? -10.040 1.220 0.727 1.00 85.88 89 PRO A N 1
ATOM 641 C CA . PRO A 1 89 ? -11.359 0.654 0.439 1.00 85.88 89 PRO A CA 1
ATOM 642 C C . PRO A 1 89 ? -11.974 -0.050 1.653 1.00 85.88 89 PRO A C 1
ATOM 644 O O . PRO A 1 89 ? -13.174 0.084 1.911 1.00 85.88 89 PRO A O 1
ATOM 647 N N . ARG A 1 90 ? -11.159 -0.779 2.431 1.00 86.69 90 ARG A N 1
ATOM 648 C CA . ARG A 1 90 ? -11.605 -1.443 3.666 1.00 86.69 90 ARG A CA 1
ATOM 649 C C . ARG A 1 90 ? -12.059 -0.419 4.702 1.00 86.69 90 ARG A C 1
ATOM 651 O O . ARG A 1 90 ? -13.118 -0.607 5.300 1.00 86.69 90 ARG A O 1
ATOM 658 N N . LEU A 1 91 ? -11.313 0.671 4.872 1.00 83.00 91 LEU A N 1
ATOM 659 C CA . LEU A 1 91 ? -11.688 1.765 5.762 1.00 83.00 91 LEU A CA 1
ATOM 660 C C . LEU A 1 91 ? -12.989 2.425 5.298 1.00 83.00 91 LEU A C 1
ATOM 662 O O . LEU A 1 91 ? -13.949 2.458 6.061 1.00 83.00 91 LEU A O 1
ATOM 666 N N . ALA A 1 92 ? -13.073 2.843 4.034 1.00 77.12 92 ALA A N 1
ATOM 667 C CA . ALA A 1 92 ? -14.269 3.463 3.465 1.00 77.12 92 ALA A CA 1
ATOM 668 C C . ALA A 1 92 ? -15.515 2.573 3.610 1.00 77.12 92 ALA A C 1
ATOM 670 O O . ALA A 1 92 ? -16.593 3.066 3.925 1.00 77.12 92 ALA A O 1
ATOM 671 N N . SER A 1 93 ? -15.378 1.251 3.453 1.00 78.62 93 SER A N 1
ATOM 672 C CA . SER A 1 93 ? -16.494 0.316 3.654 1.00 78.62 93 SER A CA 1
ATOM 673 C C . SER A 1 93 ? -17.041 0.320 5.086 1.00 78.62 93 SER A C 1
ATOM 675 O O . SER A 1 93 ? -18.237 0.104 5.280 1.00 78.62 93 SER A O 1
ATOM 677 N N . ARG A 1 94 ? -16.183 0.597 6.077 1.00 73.12 94 ARG A N 1
ATOM 678 C CA . ARG A 1 94 ? -16.546 0.665 7.497 1.00 73.12 94 ARG A CA 1
ATOM 679 C C . ARG A 1 94 ? -17.135 2.021 7.867 1.00 73.12 94 ARG A C 1
ATOM 681 O O . ARG A 1 94 ? -18.075 2.044 8.650 1.00 73.12 94 ARG A O 1
ATOM 688 N N . LEU A 1 95 ? -16.656 3.103 7.246 1.00 66.88 95 LEU A N 1
ATOM 689 C CA . LEU A 1 95 ? -17.164 4.472 7.438 1.00 66.88 95 LEU A CA 1
ATOM 690 C C . LEU A 1 95 ? -18.615 4.670 6.983 1.00 66.88 95 LEU A C 1
ATOM 692 O O . LEU A 1 95 ? -19.289 5.539 7.508 1.00 66.88 95 LEU A O 1
ATOM 696 N N . ARG A 1 96 ? -19.129 3.839 6.066 1.00 57.97 96 ARG A N 1
ATOM 697 C CA . ARG A 1 96 ? -20.498 3.954 5.516 1.00 57.97 96 ARG A CA 1
ATOM 698 C C . ARG A 1 96 ? -21.642 3.775 6.531 1.00 57.97 96 ARG A C 1
ATOM 700 O O . ARG A 1 96 ? -22.804 3.930 6.156 1.00 57.97 96 ARG A O 1
ATOM 707 N N . TYR A 1 97 ? -21.349 3.427 7.781 1.00 55.53 97 TYR A N 1
ATOM 708 C CA . TYR A 1 97 ? -22.306 3.423 8.889 1.00 55.53 97 TYR A CA 1
ATOM 709 C C . TYR A 1 97 ? -21.975 4.608 9.793 1.00 55.53 97 TYR A C 1
ATOM 711 O O . TYR A 1 97 ? -20.808 4.814 10.062 1.00 55.53 97 TYR A O 1
ATOM 719 N N . THR A 1 98 ? -22.946 5.391 10.270 1.00 49.75 98 THR A N 1
ATOM 720 C CA . THR A 1 98 ? -22.660 6.561 11.125 1.00 49.75 98 THR A CA 1
ATOM 721 C C . THR A 1 98 ? -21.830 6.156 12.351 1.00 49.75 98 THR A C 1
ATOM 723 O O . THR A 1 98 ? -22.339 5.465 13.231 1.00 49.75 98 THR A O 1
ATOM 726 N N . ILE A 1 99 ? -20.562 6.574 12.396 1.00 54.28 99 ILE A N 1
ATOM 727 C CA . ILE A 1 99 ? -19.585 6.173 13.419 1.00 54.28 99 ILE A CA 1
ATOM 728 C C . ILE A 1 99 ? -19.488 7.262 14.484 1.00 54.28 99 ILE A C 1
ATOM 730 O O . ILE A 1 99 ? -19.226 8.426 14.181 1.00 54.28 99 ILE A O 1
ATOM 734 N N . THR A 1 100 ? -19.660 6.896 15.749 1.00 53.56 100 THR A N 1
ATOM 735 C CA . THR A 1 100 ? -19.256 7.724 16.890 1.00 53.56 100 THR A CA 1
ATOM 736 C C . THR A 1 100 ? -17.832 7.360 17.313 1.00 53.56 100 THR A C 1
ATOM 738 O O . THR A 1 100 ? -17.364 6.256 17.063 1.00 53.56 100 THR A O 1
ATOM 741 N N . ARG A 1 101 ? -17.118 8.243 18.024 1.00 51.72 101 ARG A N 1
ATOM 742 C CA . ARG A 1 101 ? -15.742 7.980 18.508 1.00 51.72 101 ARG A CA 1
ATOM 743 C C . ARG A 1 101 ? -15.561 6.647 19.257 1.00 51.72 101 ARG A C 1
ATOM 745 O O . ARG A 1 101 ? -14.467 6.099 19.276 1.00 51.72 101 ARG A O 1
ATOM 752 N N . ARG A 1 102 ? -16.631 6.138 19.877 1.00 52.75 102 ARG A N 1
ATOM 753 C CA . ARG A 1 102 ? -16.662 4.860 20.602 1.00 52.75 102 ARG A CA 1
ATOM 754 C C . ARG A 1 102 ? -16.588 3.640 19.674 1.00 52.75 102 ARG A C 1
ATOM 756 O O . ARG A 1 102 ? -16.102 2.595 20.085 1.00 52.75 102 A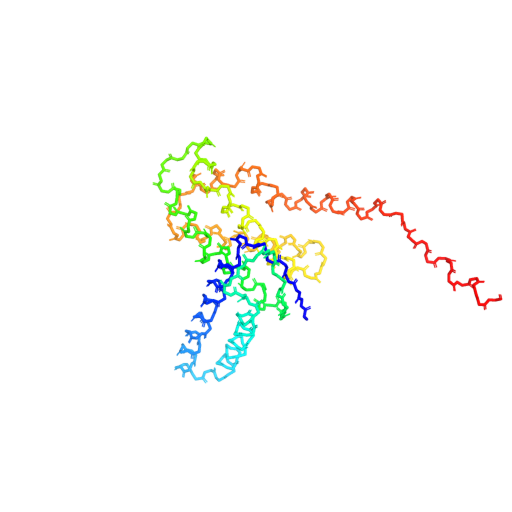RG A O 1
ATOM 763 N N . ASP A 1 103 ? -17.010 3.795 18.427 1.00 57.12 103 ASP A N 1
ATOM 764 C CA . ASP A 1 103 ? -17.120 2.716 17.447 1.00 57.12 103 ASP A CA 1
ATOM 765 C C . ASP A 1 103 ? -15.786 2.453 16.709 1.00 57.12 103 ASP A C 1
ATOM 767 O O . ASP A 1 103 ? -15.670 1.482 15.964 1.00 57.12 103 ASP A O 1
ATOM 771 N N . LEU A 1 104 ? -14.750 3.280 16.919 1.00 61.47 104 LEU A N 1
ATOM 772 C CA . LEU A 1 104 ? -13.444 3.144 16.250 1.00 61.47 104 LEU A CA 1
ATOM 773 C C . LEU A 1 104 ? -12.716 1.841 16.618 1.00 61.47 104 LEU A C 1
ATOM 775 O O . LEU A 1 104 ? -12.110 1.195 15.755 1.00 61.47 104 LEU A O 1
ATOM 779 N N . ASP A 1 105 ? -12.807 1.433 17.882 1.00 63.38 105 ASP A N 1
ATOM 780 C CA . ASP A 1 105 ? -12.189 0.195 18.358 1.00 63.38 105 ASP A CA 1
ATOM 781 C C . ASP A 1 105 ? -13.101 -1.011 18.074 1.00 63.38 105 ASP A C 1
ATOM 783 O O . ASP A 1 105 ? -12.635 -2.050 17.605 1.00 63.38 105 ASP A O 1
ATOM 787 N N . GLU A 1 106 ? -14.417 -0.859 18.270 1.00 64.81 106 GLU A N 1
ATOM 788 C CA . GLU A 1 106 ? -15.408 -1.935 18.101 1.00 64.81 106 GLU A CA 1
ATOM 789 C C . GLU A 1 106 ? -15.582 -2.366 16.632 1.00 64.81 106 GLU A C 1
ATOM 791 O O . GLU A 1 106 ? -15.812 -3.544 16.353 1.00 64.81 106 GLU A O 1
ATOM 796 N N . LEU A 1 107 ? -15.411 -1.447 15.675 1.00 65.62 107 LEU A N 1
ATOM 797 C CA . LEU A 1 107 ? -15.506 -1.728 14.235 1.00 65.62 107 LEU A CA 1
ATOM 798 C C . LEU A 1 107 ? -14.167 -2.140 13.602 1.00 65.62 107 LEU A C 1
ATOM 800 O O . LEU A 1 107 ? -14.081 -2.314 12.381 1.00 65.62 107 LEU A O 1
ATOM 804 N N . GLY A 1 108 ? -13.109 -2.285 14.408 1.00 72.06 108 GLY A N 1
ATOM 805 C CA . GLY A 1 108 ? -11.771 -2.609 13.916 1.00 72.06 108 GLY A CA 1
ATOM 806 C C . GLY A 1 108 ? -11.231 -1.547 12.954 1.00 72.06 108 GLY A C 1
ATOM 807 O O . GLY A 1 108 ? -10.586 -1.888 11.958 1.00 72.06 108 GLY A O 1
ATOM 808 N N . ILE A 1 109 ? -11.533 -0.272 13.216 1.00 75.56 109 ILE A N 1
ATOM 809 C CA . ILE A 1 109 ? -11.037 0.862 12.430 1.00 75.56 109 ILE A CA 1
ATOM 810 C C . ILE A 1 109 ? -9.627 1.226 12.874 1.00 75.56 109 ILE A C 1
ATOM 812 O O . ILE A 1 109 ? -8.779 1.391 12.004 1.00 75.56 109 ILE A O 1
ATOM 816 N N . ARG A 1 110 ? -9.339 1.245 14.184 1.00 77.31 110 ARG A N 1
ATOM 817 C CA . ARG A 1 110 ? -7.996 1.566 14.704 1.00 77.31 110 ARG A CA 1
ATOM 818 C C . ARG A 1 110 ? -6.874 0.758 14.027 1.00 77.31 110 ARG A C 1
ATOM 820 O O . ARG A 1 110 ? -5.986 1.389 13.467 1.00 77.31 110 ARG A O 1
ATOM 827 N N . PRO A 1 111 ? -6.960 -0.584 13.893 1.00 83.56 111 PRO A N 1
ATOM 828 C CA . PRO A 1 111 ? -5.914 -1.345 13.206 1.00 83.56 111 PRO A CA 1
ATOM 829 C C . PRO A 1 111 ? -5.750 -0.997 11.717 1.00 83.56 111 PRO A C 1
ATOM 831 O O . PRO A 1 111 ? -4.661 -1.154 11.172 1.00 83.56 111 PRO A O 1
ATOM 834 N N . LEU A 1 112 ? -6.811 -0.534 11.036 1.00 82.94 112 LEU A N 1
ATOM 835 C CA . LEU A 1 112 ? -6.680 -0.036 9.662 1.00 82.94 112 LEU A CA 1
ATOM 836 C C . LEU A 1 112 ? -5.935 1.293 9.632 1.00 82.94 112 LEU A C 1
ATOM 838 O O . LEU A 1 112 ? -5.096 1.483 8.760 1.00 82.94 112 LEU A O 1
ATOM 842 N N . LEU A 1 113 ? -6.252 2.200 10.559 1.00 80.38 113 LEU A N 1
ATOM 843 C CA . LEU A 1 113 ? -5.586 3.496 10.659 1.00 80.38 113 LEU A CA 1
ATOM 844 C C . LEU A 1 113 ? -4.098 3.317 10.972 1.00 80.38 113 LEU A C 1
ATOM 846 O O . LEU A 1 113 ? -3.280 3.916 10.283 1.00 80.38 113 LEU A O 1
ATOM 850 N N . ASP A 1 114 ? -3.753 2.422 11.900 1.00 83.62 114 ASP A N 1
ATOM 851 C CA . ASP A 1 114 ? -2.362 2.083 12.226 1.00 83.62 114 ASP A CA 1
ATOM 852 C C . ASP A 1 114 ? -1.623 1.509 11.004 1.00 83.62 114 ASP A C 1
ATOM 854 O O . ASP A 1 114 ? -0.488 1.887 10.710 1.00 83.62 114 ASP A O 1
ATOM 858 N N . GLY A 1 115 ? -2.280 0.623 10.246 1.00 88.00 115 GLY A N 1
ATOM 859 C CA . GLY A 1 115 ? -1.717 0.059 9.019 1.00 88.00 115 GLY A CA 1
ATOM 860 C C . GLY A 1 115 ? -1.519 1.096 7.912 1.00 88.00 115 GLY A C 1
ATOM 861 O O . GLY A 1 115 ? -0.495 1.081 7.229 1.00 88.00 115 GLY A O 1
ATOM 862 N N . ILE A 1 116 ? -2.472 2.019 7.751 1.00 84.56 116 ILE A N 1
ATOM 863 C CA . ILE A 1 116 ? -2.387 3.127 6.791 1.00 84.56 116 ILE A CA 1
ATOM 864 C C . ILE A 1 116 ? -1.248 4.062 7.177 1.00 84.56 116 ILE A C 1
ATOM 866 O O . ILE A 1 116 ? -0.432 4.396 6.325 1.00 84.56 116 ILE A O 1
ATOM 870 N N . ALA A 1 117 ? -1.179 4.461 8.446 1.00 81.62 117 ALA A N 1
ATOM 871 C CA . ALA A 1 117 ? -0.122 5.309 8.971 1.00 81.62 117 ALA A CA 1
ATOM 872 C C . ALA A 1 117 ? 1.256 4.717 8.677 1.00 81.62 117 ALA A C 1
ATOM 874 O O . ALA A 1 117 ? 2.087 5.360 8.039 1.00 81.62 117 ALA A O 1
ATOM 875 N N . TRP A 1 118 ? 1.445 3.448 9.045 1.00 90.06 118 TRP A N 1
ATOM 876 C CA . TRP A 1 118 ? 2.671 2.719 8.759 1.00 90.06 118 TRP A CA 1
ATOM 877 C C . TRP A 1 118 ? 3.000 2.722 7.259 1.00 90.06 118 TRP A C 1
ATOM 879 O O . TRP A 1 118 ? 4.108 3.087 6.872 1.00 90.06 118 TRP A O 1
ATOM 889 N N . ALA A 1 119 ? 2.039 2.382 6.396 1.00 89.88 119 ALA A N 1
ATOM 890 C CA . ALA A 1 119 ? 2.249 2.314 4.951 1.00 89.88 119 ALA A CA 1
ATOM 891 C C . ALA A 1 119 ? 2.630 3.679 4.343 1.00 89.88 119 ALA A C 1
ATOM 893 O O . ALA A 1 119 ? 3.546 3.763 3.522 1.00 89.88 119 ALA A O 1
ATOM 894 N N . VAL A 1 120 ? 1.969 4.755 4.781 1.00 85.44 120 VAL A N 1
ATOM 895 C CA . VAL A 1 120 ? 2.252 6.132 4.352 1.00 85.44 120 VAL A CA 1
ATOM 896 C C . VAL A 1 120 ? 3.647 6.570 4.796 1.00 85.44 120 VAL A C 1
ATOM 898 O O . VAL A 1 120 ? 4.393 7.123 3.987 1.00 85.44 120 VAL A O 1
ATOM 901 N N . GLU A 1 121 ? 4.026 6.295 6.045 1.00 83.75 121 GLU A N 1
ATOM 902 C CA . GLU A 1 121 ? 5.357 6.615 6.567 1.00 83.75 121 GLU A CA 1
ATOM 903 C C . GLU A 1 121 ? 6.459 5.877 5.805 1.00 83.75 121 GLU A C 1
ATOM 905 O O . GLU A 1 121 ? 7.447 6.498 5.412 1.00 83.75 121 GLU A O 1
ATOM 910 N N . GLN A 1 122 ? 6.284 4.577 5.544 1.00 89.06 122 GLN A N 1
ATOM 911 C CA . GLN A 1 122 ? 7.266 3.795 4.791 1.00 89.06 122 GLN A CA 1
ATOM 912 C C . GLN A 1 122 ? 7.403 4.304 3.352 1.00 89.06 122 GLN A C 1
ATOM 914 O O . GLN A 1 122 ? 8.520 4.520 2.878 1.00 89.06 122 GLN A O 1
ATOM 919 N N . ALA A 1 123 ? 6.287 4.571 2.668 1.00 87.44 123 ALA A N 1
ATOM 920 C CA . ALA A 1 123 ? 6.308 5.161 1.333 1.00 87.44 123 ALA A CA 1
ATOM 921 C C . ALA A 1 123 ? 7.047 6.507 1.317 1.00 87.44 123 ALA A C 1
ATOM 923 O O . ALA A 1 123 ? 7.908 6.743 0.464 1.00 87.44 123 ALA A O 1
ATOM 924 N N . ALA A 1 124 ? 6.755 7.376 2.286 1.00 83.12 124 ALA A N 1
ATOM 925 C CA . ALA A 1 124 ? 7.390 8.678 2.394 1.00 83.12 124 ALA A CA 1
ATOM 926 C C . ALA A 1 124 ? 8.886 8.582 2.723 1.00 83.12 124 ALA A C 1
ATOM 928 O O . ALA A 1 124 ? 9.670 9.319 2.137 1.00 83.12 124 ALA A O 1
ATOM 929 N N . GLU A 1 125 ? 9.316 7.662 3.589 1.00 84.94 125 GLU A N 1
ATOM 930 C CA . GLU A 1 125 ? 10.736 7.434 3.891 1.00 84.94 125 GLU A CA 1
ATOM 931 C C . GLU A 1 125 ? 11.509 6.917 2.664 1.00 84.94 125 GLU A C 1
ATOM 933 O O . GLU A 1 125 ? 12.649 7.319 2.393 1.00 84.94 125 GLU A O 1
ATOM 938 N N . LEU A 1 126 ? 10.877 6.053 1.869 1.00 88.25 126 LEU A N 1
ATOM 939 C CA . LEU A 1 126 ? 11.457 5.509 0.644 1.00 88.25 126 LEU A CA 1
ATOM 940 C C . LEU A 1 126 ? 11.564 6.568 -0.465 1.00 88.25 126 LEU A C 1
ATOM 942 O O . LEU A 1 126 ? 12.592 6.621 -1.154 1.00 88.25 126 LEU A O 1
ATOM 946 N N . ARG A 1 127 ? 10.570 7.458 -0.582 1.00 83.06 127 ARG A N 1
ATOM 947 C CA . ARG A 1 127 ? 10.551 8.611 -1.505 1.00 83.06 127 ARG A CA 1
ATOM 948 C C . ARG A 1 127 ? 11.498 9.729 -1.059 1.00 83.06 127 ARG A C 1
ATOM 950 O O . ARG A 1 127 ? 12.297 10.234 -1.843 1.00 83.06 127 ARG A O 1
ATOM 957 N N . GLY A 1 128 ? 11.431 10.090 0.215 1.00 71.50 128 GLY A N 1
ATOM 958 C CA . GLY A 1 128 ? 12.067 11.244 0.841 1.00 71.50 128 GLY A CA 1
ATOM 959 C C . GLY A 1 128 ? 13.509 11.010 1.269 1.00 71.50 128 GLY A C 1
ATOM 960 O O . GLY A 1 128 ? 13.923 11.571 2.274 1.00 71.50 128 GLY A O 1
ATOM 961 N N . GLY A 1 129 ? 14.295 10.217 0.530 1.00 60.66 129 GLY A N 1
ATOM 962 C CA . GLY A 1 129 ? 15.716 9.937 0.811 1.00 60.66 129 GLY A CA 1
ATOM 963 C C . GLY A 1 129 ? 16.665 11.152 0.739 1.00 60.66 129 GLY A C 1
ATOM 964 O O . GLY A 1 129 ? 17.840 10.986 0.414 1.00 60.66 129 GLY A O 1
ATOM 965 N N . GLY A 1 130 ? 16.159 12.360 0.997 1.00 59.38 130 GLY A N 1
ATOM 966 C CA . GLY A 1 130 ? 16.825 13.657 0.982 1.00 59.38 130 GLY A CA 1
ATOM 967 C C . GLY A 1 130 ? 16.498 14.495 2.238 1.00 59.38 130 GLY A C 1
ATOM 968 O O . GLY A 1 130 ? 16.180 13.933 3.283 1.00 59.38 130 GLY A O 1
ATOM 969 N N . PRO A 1 131 ? 16.644 15.835 2.191 1.00 54.91 131 PRO A N 1
ATOM 970 C CA . PRO A 1 131 ? 16.469 16.714 3.356 1.00 54.91 131 PRO A CA 1
ATOM 971 C C . PRO A 1 131 ? 15.053 16.641 3.955 1.00 54.91 131 PRO A C 1
ATOM 973 O O . PRO A 1 131 ? 14.116 16.228 3.281 1.00 54.91 131 PRO A O 1
ATOM 976 N N . ALA A 1 132 ? 14.897 17.072 5.213 1.00 62.06 132 ALA A N 1
ATOM 977 C CA . ALA A 1 132 ? 13.649 16.951 5.979 1.00 62.06 132 ALA A CA 1
ATOM 978 C C . ALA A 1 132 ? 12.411 17.506 5.247 1.00 62.06 132 ALA A C 1
ATOM 980 O O . ALA A 1 132 ? 11.348 16.894 5.299 1.00 62.06 132 ALA A O 1
ATOM 981 N N . ASP A 1 133 ? 12.573 18.595 4.495 1.00 59.16 133 ASP A N 1
ATOM 982 C CA . ASP A 1 133 ? 11.495 19.202 3.704 1.00 59.16 133 ASP A CA 1
ATOM 983 C C . ASP A 1 133 ? 11.008 18.270 2.577 1.00 59.16 133 ASP A C 1
ATOM 985 O O . ASP A 1 133 ? 9.813 18.156 2.329 1.00 59.16 133 ASP A O 1
ATOM 989 N N . ALA A 1 134 ? 11.914 17.508 1.953 1.00 61.91 134 ALA A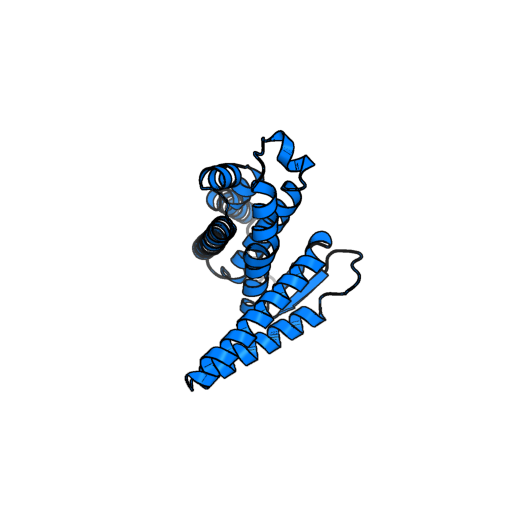 N 1
ATOM 990 C CA . ALA A 1 134 ? 11.559 16.528 0.925 1.00 61.91 134 ALA A CA 1
ATOM 991 C C . ALA A 1 134 ? 10.814 15.314 1.508 1.00 61.91 134 ALA A C 1
ATOM 993 O O . ALA A 1 134 ? 10.007 14.693 0.819 1.00 61.91 134 ALA A O 1
ATOM 994 N N . ALA A 1 135 ? 11.070 14.975 2.775 1.00 62.94 135 ALA A N 1
ATOM 995 C CA . ALA A 1 135 ? 10.300 13.959 3.482 1.00 62.94 135 ALA A CA 1
ATOM 996 C C . ALA A 1 135 ? 8.890 14.470 3.819 1.00 62.94 135 ALA A C 1
ATOM 998 O O . ALA A 1 135 ? 7.927 13.735 3.621 1.00 62.94 135 ALA A O 1
ATOM 999 N N . ALA A 1 136 ? 8.750 15.729 4.247 1.00 66.62 136 ALA A N 1
ATOM 1000 C CA . ALA A 1 136 ? 7.447 16.343 4.509 1.00 66.62 136 ALA A CA 1
ATOM 1001 C C . ALA A 1 136 ? 6.584 16.436 3.236 1.00 66.62 136 ALA A C 1
ATOM 1003 O O . ALA A 1 136 ? 5.421 16.031 3.251 1.00 66.62 136 ALA A O 1
ATOM 1004 N N . ASP A 1 137 ? 7.169 16.865 2.114 1.00 70.69 137 ASP A N 1
ATOM 1005 C CA . ASP A 1 137 ? 6.485 16.906 0.816 1.00 70.69 137 ASP A CA 1
ATOM 1006 C C . ASP A 1 137 ? 6.076 15.503 0.336 1.00 70.69 137 ASP A C 1
ATOM 1008 O O . ASP A 1 137 ? 4.991 15.316 -0.223 1.00 70.69 137 ASP A O 1
ATOM 1012 N N . ALA A 1 138 ? 6.919 14.492 0.577 1.00 67.25 138 ALA A N 1
ATOM 1013 C CA . ALA A 1 138 ? 6.594 13.105 0.262 1.00 67.25 138 ALA A CA 1
ATOM 1014 C C . ALA A 1 138 ? 5.420 12.588 1.109 1.00 67.25 138 ALA A C 1
ATOM 1016 O O . ALA A 1 138 ? 4.505 11.973 0.557 1.00 67.25 138 ALA A O 1
ATOM 1017 N N . VAL A 1 139 ? 5.403 12.879 2.416 1.00 69.19 139 VAL A N 1
ATOM 1018 C CA . VAL A 1 139 ? 4.276 12.544 3.302 1.00 69.19 139 VAL A CA 1
ATOM 1019 C C . VAL A 1 139 ? 2.992 13.215 2.810 1.00 69.19 139 VAL A C 1
ATOM 1021 O O . VAL A 1 139 ? 1.984 12.525 2.644 1.00 69.19 139 VAL A O 1
ATOM 1024 N N . ASP A 1 140 ? 3.009 14.519 2.508 1.00 73.00 140 ASP A N 1
ATOM 1025 C CA . ASP A 1 140 ? 1.816 15.227 2.017 1.00 73.00 140 ASP A CA 1
ATOM 1026 C C . ASP A 1 140 ? 1.317 14.659 0.679 1.00 73.00 140 ASP A C 1
ATOM 1028 O O . ASP A 1 140 ? 0.120 14.423 0.495 1.00 73.00 140 ASP A O 1
ATOM 1032 N N . GLY A 1 141 ? 2.232 14.359 -0.246 1.00 74.31 141 GLY A N 1
ATOM 1033 C CA . GLY A 1 141 ? 1.901 13.771 -1.542 1.00 74.31 141 GLY A CA 1
ATOM 1034 C C . GLY A 1 141 ? 1.282 12.373 -1.439 1.00 74.31 141 GLY A C 1
ATOM 1035 O O . GLY A 1 141 ? 0.344 12.053 -2.176 1.00 74.31 141 GLY A O 1
ATOM 1036 N N . VAL A 1 142 ? 1.772 11.522 -0.534 1.00 70.50 142 VAL A N 1
ATOM 1037 C CA . VAL A 1 142 ? 1.173 10.201 -0.266 1.00 70.50 142 VAL A CA 1
ATOM 1038 C C . VAL A 1 142 ? -0.182 10.363 0.434 1.00 70.50 142 VAL A C 1
ATOM 1040 O O . VAL A 1 142 ? -1.171 9.758 0.014 1.00 70.50 142 VAL A O 1
ATOM 1043 N N . 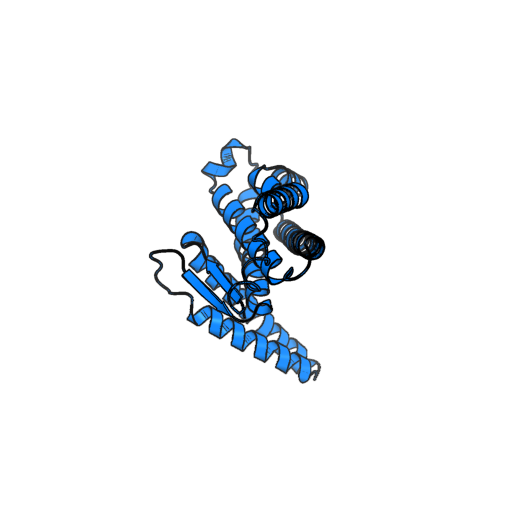ARG A 1 143 ? -0.267 11.245 1.436 1.00 72.50 143 ARG A N 1
ATOM 1044 C CA . ARG A 1 143 ? -1.500 11.540 2.179 1.00 72.50 143 ARG A CA 1
ATOM 1045 C C . ARG A 1 143 ? -2.620 12.023 1.266 1.00 72.50 143 ARG A C 1
ATOM 1047 O O . ARG A 1 143 ? -3.747 11.541 1.367 1.00 72.50 143 ARG A O 1
ATOM 1054 N N . ARG A 1 144 ? -2.327 12.958 0.362 1.00 77.81 144 ARG A N 1
ATOM 1055 C CA . ARG A 1 144 ? -3.307 13.494 -0.591 1.00 77.81 144 ARG A CA 1
ATOM 1056 C C . ARG A 1 144 ? -3.913 12.385 -1.446 1.00 77.81 144 ARG A C 1
ATOM 1058 O O . ARG A 1 144 ? -5.133 12.297 -1.548 1.00 77.81 144 ARG A O 1
ATOM 1065 N N . ARG A 1 145 ? -3.069 11.493 -1.974 1.00 76.75 145 ARG A N 1
ATOM 1066 C CA . ARG A 1 145 ? -3.495 10.342 -2.787 1.00 76.75 145 ARG A CA 1
ATOM 1067 C C . ARG A 1 145 ? -4.329 9.340 -1.989 1.00 76.75 145 ARG A C 1
ATOM 1069 O O . ARG A 1 145 ? -5.298 8.797 -2.514 1.00 76.75 145 ARG A O 1
ATOM 1076 N N . PHE A 1 146 ? -4.011 9.133 -0.713 1.00 77.19 146 PHE A N 1
ATOM 1077 C CA . PHE A 1 146 ? -4.837 8.322 0.182 1.00 77.19 146 PHE A CA 1
ATOM 1078 C C . PHE A 1 146 ? -6.225 8.946 0.422 1.00 77.19 146 PHE A C 1
ATOM 1080 O O . PHE A 1 146 ? -7.242 8.262 0.302 1.00 77.19 146 PHE A O 1
ATOM 1087 N N . VAL A 1 147 ? -6.299 10.252 0.694 1.00 78.88 147 VAL A N 1
ATOM 1088 C CA . VAL A 1 147 ? -7.581 10.957 0.874 1.00 78.88 147 VAL A CA 1
ATOM 1089 C C . VAL A 1 147 ? -8.425 10.914 -0.404 1.00 78.88 147 VAL A C 1
ATOM 1091 O O . VAL A 1 147 ? -9.634 10.682 -0.351 1.00 78.88 147 VAL A O 1
ATOM 1094 N N . GLU A 1 148 ? -7.798 11.099 -1.565 1.00 80.69 148 GLU A N 1
ATOM 1095 C CA . GLU A 1 148 ? -8.454 10.935 -2.865 1.00 80.69 148 GLU A CA 1
ATOM 1096 C C . GLU A 1 148 ? -9.020 9.520 -3.042 1.00 80.69 148 GLU A C 1
ATOM 1098 O O . GLU A 1 148 ? -10.143 9.366 -3.528 1.00 80.69 148 GLU A O 1
ATOM 1103 N N . ALA A 1 149 ? -8.301 8.492 -2.588 1.00 74.50 149 ALA A N 1
ATOM 1104 C CA . ALA A 1 149 ? -8.789 7.119 -2.613 1.00 74.50 149 ALA A CA 1
ATOM 1105 C C . ALA A 1 149 ? -9.998 6.912 -1.695 1.00 74.50 149 ALA A C 1
ATOM 1107 O O . ALA A 1 149 ? -10.998 6.347 -2.135 1.00 74.50 149 ALA A O 1
ATOM 1108 N N . LEU A 1 150 ? -9.977 7.425 -0.461 1.00 74.38 150 LEU A N 1
ATOM 1109 C CA . LEU A 1 150 ? -11.140 7.348 0.433 1.00 74.38 150 LEU A CA 1
ATOM 1110 C C . LEU A 1 150 ? -12.393 7.954 -0.206 1.00 74.38 150 LEU A C 1
ATOM 1112 O O . LEU A 1 150 ? -13.453 7.323 -0.213 1.00 74.38 150 LEU A O 1
ATOM 1116 N N . ARG A 1 151 ? -12.260 9.137 -0.815 1.00 79.00 151 ARG A N 1
ATOM 1117 C CA . ARG A 1 151 ? -13.353 9.790 -1.551 1.00 79.00 151 ARG A CA 1
ATOM 1118 C C . ARG A 1 151 ? -13.819 8.954 -2.739 1.00 79.00 151 ARG A C 1
ATOM 1120 O O . ARG A 1 151 ? -15.019 8.762 -2.917 1.00 79.00 151 ARG A O 1
ATOM 1127 N N . ARG A 1 152 ? -12.886 8.400 -3.522 1.00 81.56 152 ARG A N 1
ATOM 1128 C CA . ARG A 1 152 ? -13.192 7.486 -4.637 1.00 81.56 152 ARG A CA 1
ATOM 1129 C C . ARG A 1 152 ? -14.006 6.275 -4.175 1.00 81.56 152 ARG A C 1
ATOM 1131 O O . ARG A 1 152 ? -14.881 5.820 -4.909 1.00 81.56 152 ARG A O 1
ATOM 1138 N N . TYR A 1 153 ? -13.755 5.777 -2.965 1.00 77.44 153 TYR A N 1
ATOM 1139 C CA . TYR A 1 153 ? -14.491 4.657 -2.371 1.00 77.44 153 TYR A CA 1
ATOM 1140 C C . TYR A 1 153 ? -15.742 5.073 -1.578 1.00 77.44 153 TYR A C 1
ATOM 1142 O O . TYR A 1 153 ? -16.437 4.216 -1.020 1.00 77.44 153 TYR A O 1
ATOM 1150 N N . GLY A 1 154 ? -16.105 6.356 -1.614 1.00 70.44 154 GLY A N 1
ATOM 1151 C CA . GLY A 1 154 ? -17.380 6.869 -1.124 1.00 70.44 154 GLY A CA 1
ATOM 1152 C C . GLY A 1 154 ? -17.369 7.379 0.313 1.00 70.44 154 GLY A C 1
ATOM 1153 O O . GLY A 1 154 ? -18.448 7.484 0.887 1.00 70.44 154 GLY A O 1
ATOM 1154 N N . ALA A 1 155 ? -16.199 7.681 0.885 1.00 70.62 155 ALA A N 1
ATOM 1155 C CA . ALA A 1 155 ? -16.127 8.458 2.120 1.00 70.62 155 ALA A CA 1
ATOM 1156 C C . ALA A 1 155 ? -16.581 9.905 1.859 1.00 70.62 155 ALA A C 1
ATOM 1158 O O . ALA A 1 155 ? -16.191 10.522 0.862 1.00 70.62 155 ALA A O 1
ATOM 1159 N N . THR A 1 156 ? -17.403 10.438 2.755 1.00 70.81 156 THR A N 1
ATOM 1160 C CA . THR A 1 156 ? -17.860 11.833 2.738 1.00 70.81 156 THR A CA 1
ATOM 1161 C C . THR A 1 156 ? -16.775 12.777 3.259 1.00 70.81 156 THR A C 1
ATOM 1163 O O . THR A 1 156 ? -15.858 12.362 3.967 1.00 70.81 156 THR A O 1
ATOM 1166 N N . ASP A 1 157 ? -16.874 14.073 2.945 1.00 73.88 157 ASP A N 1
ATOM 1167 C CA . ASP A 1 157 ? -15.911 15.061 3.453 1.00 73.88 157 ASP A CA 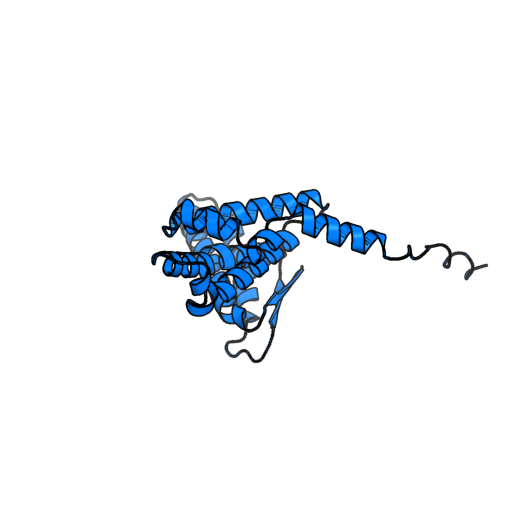1
ATOM 1168 C C . ASP A 1 157 ? -15.956 15.196 4.986 1.00 73.88 157 ASP A C 1
ATOM 1170 O O . ASP A 1 157 ? -14.926 15.464 5.600 1.00 73.88 157 ASP A O 1
ATOM 1174 N N . GLU A 1 158 ? -17.112 14.956 5.615 1.00 67.62 158 GLU A N 1
ATOM 1175 C CA . GLU A 1 158 ? -17.257 14.944 7.078 1.00 67.62 158 GLU A CA 1
ATOM 1176 C C . GLU A 1 158 ? -16.538 13.741 7.708 1.00 67.62 158 GLU A C 1
ATOM 1178 O O . GLU A 1 158 ? -15.804 13.900 8.681 1.00 67.62 158 GLU A O 1
ATOM 1183 N N . GLU A 1 159 ? -16.677 12.546 7.127 1.00 66.44 159 GLU A N 1
ATOM 1184 C CA . GLU A 1 159 ? -15.970 11.338 7.580 1.00 66.44 159 GLU A CA 1
ATOM 1185 C C . GLU A 1 159 ? -14.456 11.464 7.394 1.00 66.44 159 GLU A C 1
ATOM 1187 O O . GLU A 1 159 ? -13.684 11.085 8.274 1.00 66.44 159 GLU A O 1
ATOM 1192 N N . VAL A 1 160 ? -14.022 12.040 6.269 1.00 69.25 160 VAL A N 1
ATOM 1193 C CA . VAL A 1 160 ? -12.607 12.343 6.035 1.00 69.25 160 VAL A CA 1
ATOM 1194 C C . VAL A 1 160 ? -12.106 13.350 7.070 1.00 69.25 160 VAL A C 1
ATOM 1196 O O . VAL A 1 160 ? -11.047 13.126 7.644 1.00 69.25 160 VAL A O 1
ATOM 1199 N N . ALA A 1 161 ? -12.852 14.419 7.360 1.00 68.12 161 ALA A N 1
ATOM 1200 C CA . ALA A 1 161 ? -12.455 15.408 8.363 1.00 68.12 161 ALA A CA 1
ATOM 1201 C C . ALA A 1 161 ? -12.279 14.783 9.758 1.00 68.12 161 ALA A C 1
ATOM 1203 O O . ALA A 1 161 ? -11.258 15.013 10.397 1.00 68.12 161 ALA A O 1
ATOM 1204 N N . VAL A 1 162 ? -13.206 13.919 10.188 1.00 65.31 162 VAL A N 1
ATOM 1205 C CA . VAL A 1 162 ? -13.097 13.195 11.468 1.00 65.31 162 VAL A CA 1
ATOM 1206 C C . VAL A 1 162 ? -11.844 12.318 11.518 1.00 65.31 162 VAL A C 1
ATOM 1208 O O . VAL A 1 162 ? -11.165 12.283 12.540 1.00 65.31 162 VAL A O 1
ATOM 1211 N N . LEU A 1 163 ? -11.503 11.635 10.422 1.00 64.38 163 LEU A N 1
ATOM 1212 C CA . LEU A 1 163 ? -10.292 10.814 10.350 1.00 64.38 163 LEU A CA 1
ATOM 1213 C C . LEU A 1 163 ? -9.003 11.639 10.347 1.00 64.38 163 LEU A C 1
ATOM 1215 O O . LEU A 1 163 ? -7.997 11.183 10.882 1.00 64.38 163 LEU A O 1
ATOM 1219 N N . LEU A 1 164 ? -9.020 12.832 9.751 1.00 63.62 164 LEU A N 1
ATOM 1220 C CA . LEU A 1 164 ? -7.872 13.740 9.757 1.00 63.62 164 LEU A CA 1
ATOM 1221 C C . LEU A 1 164 ? -7.671 14.430 11.120 1.00 63.62 164 LEU A C 1
ATOM 1223 O O . LEU A 1 164 ? -6.549 14.838 11.409 1.00 63.62 164 LEU A O 1
ATOM 1227 N N . ASP A 1 165 ? -8.721 14.516 11.944 1.00 60.31 165 ASP A N 1
ATOM 1228 C CA . ASP A 1 165 ? -8.706 15.080 13.304 1.00 60.31 165 ASP A CA 1
ATOM 1229 C C . ASP A 1 165 ? -8.415 14.036 14.412 1.00 60.31 165 ASP A C 1
ATOM 1231 O O . ASP A 1 165 ? -8.241 14.397 15.582 1.00 60.31 165 ASP A O 1
ATOM 1235 N N . GLU A 1 166 ? -8.368 12.735 14.097 1.00 55.75 166 GLU A N 1
ATOM 1236 C CA . GLU A 1 166 ? -8.049 11.681 15.072 1.00 55.75 166 GLU A CA 1
ATOM 1237 C C . GLU A 1 166 ? -6.550 11.669 15.403 1.00 55.75 166 GLU A C 1
ATOM 1239 O O . GLU A 1 166 ? -5.760 11.550 14.479 1.00 55.75 166 GLU A O 1
ATOM 1244 N N . PRO A 1 167 ? -6.127 11.709 16.682 1.00 51.53 167 PRO A N 1
ATOM 1245 C CA . PRO A 1 167 ? -4.733 11.922 17.092 1.00 51.53 167 PRO A CA 1
ATOM 1246 C C . PRO A 1 167 ? -3.725 10.889 16.572 1.00 51.53 167 PRO A C 1
ATOM 1248 O O . PRO A 1 167 ? -2.561 11.233 16.408 1.00 51.53 167 PRO A O 1
ATOM 1251 N N . ASP A 1 168 ? -4.154 9.662 16.271 1.00 48.66 168 ASP A N 1
ATOM 1252 C CA . ASP A 1 168 ? -3.275 8.625 15.711 1.00 48.66 168 ASP A CA 1
ATOM 1253 C C . ASP A 1 168 ? -3.028 8.823 14.207 1.00 48.66 168 ASP A C 1
ATOM 1255 O O . ASP A 1 168 ? -1.953 8.499 13.713 1.00 48.66 168 ASP A O 1
ATOM 1259 N N . LEU A 1 169 ? -3.974 9.439 13.481 1.00 47.47 169 LEU A N 1
ATOM 1260 C CA . LEU A 1 169 ? -3.693 9.999 12.159 1.00 47.47 169 LEU A CA 1
ATOM 1261 C C . LEU A 1 169 ? -3.049 11.374 12.292 1.00 47.47 169 LEU A C 1
ATOM 1263 O O . LEU A 1 169 ? -2.106 11.636 11.569 1.00 47.47 169 LEU A O 1
ATOM 1267 N N . ALA A 1 170 ? -3.482 12.221 13.229 1.00 43.84 170 ALA A N 1
ATOM 1268 C CA . ALA A 1 170 ? -2.966 13.563 13.481 1.00 43.84 170 ALA A CA 1
ATOM 1269 C C . ALA A 1 170 ? -1.478 13.541 13.864 1.00 43.84 170 ALA A C 1
ATOM 1271 O O . ALA A 1 170 ? -0.763 14.444 13.477 1.00 43.84 170 ALA A O 1
ATOM 1272 N N . GLY A 1 171 ? -0.985 12.512 14.559 1.00 40.84 171 GLY A N 1
ATOM 1273 C CA . GLY A 1 171 ? 0.434 12.328 14.893 1.00 40.84 171 GLY A CA 1
ATOM 1274 C C . GLY A 1 171 ? 1.295 11.855 13.716 1.00 40.84 171 GLY A C 1
ATOM 1275 O O . GLY A 1 171 ? 2.496 12.103 13.694 1.00 40.84 171 GLY A O 1
ATOM 1276 N N . VAL A 1 172 ? 0.668 11.240 12.711 1.00 40.25 172 VAL A N 1
ATOM 1277 C CA . VAL A 1 172 ? 1.261 10.879 11.407 1.00 40.25 172 VAL A CA 1
ATOM 1278 C C . VAL A 1 172 ? 1.095 12.036 10.397 1.00 40.25 172 VAL A C 1
ATOM 1280 O O . VAL A 1 172 ? 1.842 12.165 9.432 1.00 40.25 172 VAL A O 1
ATOM 1283 N N . ILE A 1 173 ? 0.115 12.911 10.641 1.00 40.81 173 ILE A N 1
ATOM 1284 C CA . ILE A 1 173 ? -0.290 14.088 9.856 1.00 40.81 173 ILE A CA 1
ATOM 1285 C C . ILE A 1 173 ? 0.408 15.370 10.323 1.00 40.81 173 ILE A C 1
ATOM 1287 O O . ILE A 1 173 ? 0.563 16.294 9.524 1.00 40.81 173 ILE A O 1
ATOM 1291 N N . ASP A 1 174 ? 0.847 15.448 11.575 1.00 41.56 174 ASP A N 1
ATOM 1292 C CA . ASP A 1 174 ? 1.660 16.538 12.098 1.00 41.56 174 ASP A CA 1
ATOM 1293 C C . ASP A 1 174 ? 3.121 16.238 11.756 1.00 41.56 174 ASP A C 1
ATOM 1295 O O . ASP A 1 174 ? 3.968 15.918 12.596 1.00 41.56 174 ASP A O 1
ATOM 1299 N N . ALA A 1 175 ? 3.393 16.297 10.449 1.00 41.91 175 ALA A N 1
ATOM 1300 C CA . ALA A 1 175 ? 4.734 16.217 9.893 1.00 41.91 175 ALA A CA 1
ATOM 1301 C C . ALA A 1 175 ? 5.658 17.257 10.551 1.00 41.91 175 ALA A C 1
ATOM 1303 O O . ALA A 1 175 ? 6.851 17.000 10.688 1.00 41.91 175 ALA A O 1
ATOM 1304 N N . ASP A 1 176 ? 5.109 18.374 11.040 1.00 39.50 176 ASP A N 1
ATOM 1305 C CA . ASP A 1 176 ? 5.847 19.378 11.797 1.00 39.50 176 ASP A CA 1
ATOM 1306 C C . ASP A 1 176 ? 6.226 18.883 13.197 1.00 39.50 176 ASP A C 1
ATOM 1308 O O . ASP A 1 176 ? 7.389 19.032 13.581 1.00 39.50 176 ASP A O 1
ATOM 1312 N N . ALA A 1 177 ? 5.319 18.250 13.948 1.00 38.75 177 ALA A N 1
ATOM 1313 C CA . ALA A 1 177 ? 5.631 17.705 15.271 1.00 38.75 177 ALA A CA 1
ATOM 1314 C C . ALA A 1 177 ? 6.622 16.532 15.209 1.00 38.75 177 ALA A C 1
ATOM 1316 O O . ALA A 1 177 ? 7.621 16.555 15.932 1.00 38.75 177 ALA A O 1
ATOM 1317 N N . LEU A 1 178 ? 6.420 15.554 14.316 1.00 41.75 178 LEU A N 1
ATOM 1318 C CA . LEU A 1 178 ? 7.308 14.389 14.192 1.00 41.75 178 LEU A CA 1
ATOM 1319 C C . LEU A 1 178 ? 8.683 14.777 13.615 1.00 41.75 178 LEU A C 1
ATOM 1321 O O . LEU A 1 178 ? 9.715 14.268 14.070 1.00 41.75 178 LEU A O 1
ATOM 1325 N N . ALA A 1 179 ? 8.736 15.725 12.667 1.00 45.34 179 ALA A N 1
ATOM 1326 C CA . ALA A 1 179 ? 9.999 16.277 12.180 1.00 45.34 179 ALA A CA 1
ATOM 1327 C C . ALA A 1 179 ? 10.720 17.078 13.269 1.00 45.34 179 ALA A C 1
ATOM 1329 O O . ALA A 1 179 ? 11.928 16.897 13.431 1.00 45.34 179 ALA A O 1
ATOM 1330 N N . HIS A 1 180 ? 10.017 17.899 14.061 1.00 45.31 180 HIS A N 1
ATOM 1331 C CA . HIS A 1 180 ? 10.614 18.635 15.181 1.00 45.31 180 HIS A CA 1
ATOM 1332 C C . HIS A 1 180 ? 11.117 17.707 16.290 1.00 45.31 180 HIS A C 1
ATOM 1334 O O . HIS A 1 180 ? 12.199 17.950 16.832 1.00 45.31 180 HIS A O 1
ATOM 1340 N N . GLU A 1 181 ? 10.394 16.632 16.610 1.00 48.16 181 GLU A N 1
ATOM 1341 C CA . GLU A 1 181 ? 10.806 15.656 17.621 1.00 48.16 181 GLU A CA 1
ATOM 1342 C C . GLU A 1 181 ? 12.040 14.864 17.170 1.00 48.16 181 GLU A C 1
ATOM 1344 O O . GLU A 1 181 ? 13.003 14.727 17.931 1.00 48.16 181 GLU A O 1
ATOM 1349 N N . ARG A 1 182 ? 12.081 14.436 15.899 1.00 50.16 182 ARG A N 1
ATOM 1350 C CA . ARG A 1 182 ? 13.249 13.763 15.305 1.00 50.16 182 ARG A CA 1
ATOM 1351 C C . ARG A 1 182 ? 14.457 14.706 15.169 1.00 50.16 182 ARG A C 1
ATOM 1353 O O . ARG A 1 182 ? 15.576 14.300 15.488 1.00 50.16 182 ARG A O 1
ATOM 1360 N N . LEU A 1 183 ? 14.266 15.983 14.808 1.00 44.69 183 LEU A N 1
ATOM 1361 C CA . LEU A 1 183 ? 15.330 17.007 14.801 1.00 44.69 183 LEU A CA 1
ATOM 1362 C C . LEU A 1 183 ? 15.858 17.306 16.210 1.00 44.69 183 LEU A C 1
ATOM 1364 O O . LEU A 1 183 ? 17.064 17.478 16.405 1.00 44.69 183 LEU A O 1
ATOM 1368 N N . ALA A 1 184 ? 14.971 17.368 17.203 1.00 48.22 184 ALA A N 1
ATOM 1369 C CA . ALA A 1 184 ? 15.343 17.548 18.601 1.00 48.22 184 ALA A CA 1
ATOM 1370 C C . ALA A 1 184 ? 16.097 16.328 19.151 1.00 48.22 184 ALA A C 1
ATOM 1372 O O . ALA A 1 184 ? 17.063 16.505 19.895 1.00 48.22 184 ALA A O 1
ATOM 1373 N N . ALA A 1 185 ? 15.719 15.110 18.757 1.00 50.59 185 ALA A N 1
ATOM 1374 C CA . ALA A 1 185 ? 16.432 13.885 19.107 1.00 50.59 185 ALA A CA 1
ATOM 1375 C C . ALA A 1 185 ? 17.837 13.837 18.478 1.00 50.59 185 ALA A C 1
ATOM 1377 O O . ALA A 1 185 ? 18.807 13.556 19.182 1.00 50.59 185 ALA A O 1
ATOM 1378 N N . LEU A 1 186 ? 17.979 14.217 17.203 1.00 43.09 186 LEU A N 1
ATOM 1379 C CA . LEU A 1 186 ? 19.274 14.304 16.510 1.00 43.09 186 LEU A CA 1
ATOM 1380 C C . LEU A 1 186 ? 20.212 15.363 17.117 1.00 43.09 186 LEU A C 1
ATOM 1382 O O . LEU A 1 186 ? 21.418 15.146 17.186 1.00 43.09 186 LEU A O 1
ATOM 1386 N N . ARG A 1 187 ? 19.674 16.485 17.617 1.00 45.91 187 ARG A N 1
ATOM 1387 C CA . ARG A 1 187 ? 20.446 17.536 18.319 1.00 45.91 187 ARG A CA 1
ATOM 1388 C C . ARG A 1 187 ? 20.853 17.165 19.749 1.00 45.91 187 ARG A C 1
ATOM 1390 O O . ARG A 1 187 ? 21.730 17.815 20.312 1.00 45.91 187 ARG A O 1
ATOM 1397 N N . ARG A 1 188 ? 20.207 16.161 20.353 1.00 45.19 188 ARG A N 1
ATOM 1398 C CA . ARG A 1 188 ? 20.524 15.646 21.699 1.00 45.19 188 ARG A CA 1
ATOM 1399 C C . ARG A 1 188 ? 21.558 14.524 21.683 1.00 45.19 188 ARG A C 1
ATOM 1401 O O . ARG A 1 188 ? 22.065 14.172 22.746 1.00 45.19 188 ARG A O 1
ATOM 1408 N N . VAL A 1 189 ? 21.895 13.985 20.511 1.00 38.69 189 VAL A N 1
ATOM 1409 C CA . VAL A 1 189 ? 23.068 13.122 20.364 1.00 38.69 189 VAL A CA 1
ATOM 1410 C C . VAL A 1 189 ? 24.299 14.002 20.604 1.00 38.69 189 VAL A C 1
ATOM 1412 O O . VAL A 1 189 ? 24.491 14.973 19.869 1.00 38.69 189 VAL A O 1
ATOM 1415 N N . PRO A 1 190 ? 25.134 13.724 21.625 1.00 40.12 190 PRO A N 1
ATOM 1416 C CA . PRO A 1 190 ? 26.392 14.432 21.782 1.00 40.12 190 PRO A CA 1
ATOM 1417 C C . PRO A 1 190 ? 27.175 14.246 20.490 1.00 40.12 190 PRO A C 1
ATOM 1419 O O . PRO A 1 190 ? 27.365 13.112 20.049 1.00 40.12 190 PRO A O 1
ATOM 1422 N N . SER A 1 191 ? 27.601 15.348 19.873 1.00 42.84 191 SER A N 1
ATOM 1423 C CA . SER A 1 191 ? 28.517 15.311 18.741 1.00 42.84 191 SER A CA 1
ATOM 1424 C C . SER A 1 191 ? 29.655 14.354 19.089 1.00 42.84 191 SER A C 1
ATOM 1426 O O . SER A 1 191 ? 30.438 14.649 19.996 1.00 42.84 191 SER A O 1
ATOM 1428 N N . LEU A 1 192 ? 29.737 13.206 18.411 1.00 37.19 192 LEU A N 1
ATOM 1429 C CA . LEU A 1 192 ? 30.962 12.423 18.397 1.00 37.19 192 LEU A CA 1
ATOM 1430 C C . LEU A 1 192 ? 31.999 13.344 17.769 1.00 37.19 192 LEU A C 1
ATOM 1432 O O . LEU A 1 192 ? 32.016 13.548 16.555 1.00 37.19 192 LEU A O 1
ATOM 1436 N N . SER A 1 193 ? 32.788 13.993 18.621 1.00 39.47 193 SER A N 1
ATOM 1437 C CA . SER A 1 193 ? 33.852 14.867 18.185 1.00 39.47 193 SER A CA 1
ATOM 1438 C C . SER A 1 193 ? 34.797 14.014 17.353 1.00 39.47 193 SER A C 1
ATOM 1440 O O . SER A 1 193 ? 35.477 13.118 17.856 1.00 39.47 193 SER A O 1
ATOM 1442 N N . LEU A 1 194 ? 34.849 14.298 16.055 1.00 39.00 194 LEU A N 1
ATOM 1443 C CA . LEU A 1 194 ? 35.848 13.778 15.126 1.00 39.00 194 LEU A CA 1
ATOM 1444 C C . LEU A 1 194 ? 37.250 14.350 15.434 1.00 39.00 194 LEU A C 1
ATOM 1446 O O . LEU A 1 194 ? 38.014 14.644 14.528 1.00 39.00 194 LEU A O 1
ATOM 1450 N N . SER A 1 195 ? 37.602 14.515 16.711 1.00 44.16 195 SER A N 1
ATOM 1451 C CA . SER A 1 195 ? 38.899 15.005 17.186 1.00 44.16 195 SER A CA 1
ATOM 1452 C C . SER A 1 195 ? 39.788 13.904 17.778 1.00 44.16 195 SER A C 1
ATOM 1454 O O . SER A 1 195 ? 40.927 14.174 18.125 1.00 44.16 195 SER A O 1
ATOM 1456 N N . GLY A 1 196 ? 39.328 12.649 17.855 1.00 44.12 196 GLY A N 1
ATOM 1457 C CA . GLY A 1 196 ? 40.126 11.538 18.401 1.00 44.12 196 GLY A CA 1
ATOM 1458 C C . GLY A 1 196 ? 40.964 10.748 17.387 1.00 44.12 196 GLY A C 1
ATOM 1459 O O . GLY A 1 196 ? 41.662 9.818 17.779 1.00 44.12 196 GLY A O 1
ATOM 1460 N N . ARG A 1 197 ? 40.884 11.052 16.081 1.00 40.88 197 ARG A N 1
ATOM 1461 C CA . ARG A 1 197 ? 41.546 10.247 15.031 1.00 40.88 197 ARG A CA 1
ATOM 1462 C C . ARG A 1 197 ? 42.869 10.818 14.509 1.00 40.88 197 ARG A C 1
ATOM 1464 O O . ARG A 1 197 ? 43.544 10.120 13.760 1.00 40.88 197 ARG A O 1
ATOM 1471 N N . GLU A 1 198 ? 43.271 12.016 14.936 1.00 44.12 198 GLU A N 1
ATOM 1472 C CA . GLU A 1 198 ? 44.568 12.615 14.565 1.00 44.12 198 GLU A CA 1
ATOM 1473 C C . GLU A 1 198 ? 45.677 12.447 15.625 1.00 44.12 198 GLU A C 1
ATOM 1475 O O . GLU A 1 198 ? 46.841 12.670 15.307 1.00 44.12 198 GLU A O 1
ATOM 1480 N N . GLU A 1 199 ? 45.374 11.971 16.839 1.00 44.91 199 GLU A N 1
ATOM 1481 C CA . GLU A 1 199 ? 46.393 11.734 17.887 1.00 44.91 199 GLU A CA 1
ATOM 1482 C C . GLU A 1 199 ? 46.877 10.278 17.995 1.00 44.91 199 GLU A C 1
ATOM 1484 O O . GLU A 1 199 ? 47.835 10.00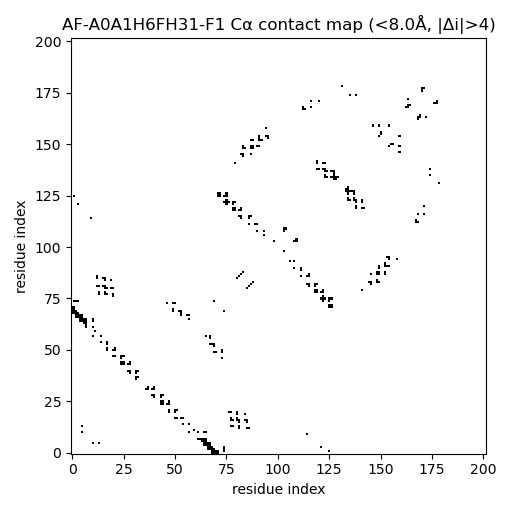5 18.706 1.00 44.91 199 GLU A O 1
ATOM 1489 N N . ALA A 1 200 ? 46.289 9.335 17.250 1.00 46.88 200 ALA A N 1
ATOM 1490 C CA . ALA A 1 200 ? 46.739 7.936 17.238 1.00 46.88 200 ALA A CA 1
ATOM 1491 C C . ALA A 1 200 ? 47.786 7.620 16.146 1.00 46.88 200 ALA A C 1
ATOM 1493 O O . ALA A 1 200 ? 48.166 6.464 15.984 1.00 46.88 200 ALA A O 1
ATOM 1494 N N . ASN A 1 201 ? 48.236 8.628 15.387 1.00 46.69 201 ASN A N 1
ATOM 1495 C CA . ASN A 1 201 ? 49.231 8.492 14.313 1.00 46.69 201 ASN A CA 1
ATOM 1496 C C . ASN A 1 201 ? 50.360 9.546 14.395 1.00 46.69 201 ASN A C 1
ATOM 1498 O O . ASN A 1 201 ? 50.965 9.892 13.377 1.00 46.69 201 ASN A O 1
ATOM 1502 N N . ARG A 1 202 ? 50.658 10.050 15.599 1.00 43.41 202 ARG A N 1
ATOM 1503 C CA . ARG A 1 202 ? 51.905 10.771 15.897 1.00 43.41 202 ARG A CA 1
ATOM 1504 C C . ARG A 1 202 ? 52.675 10.085 17.010 1.00 43.41 202 ARG A C 1
ATOM 1506 O O . ARG A 1 202 ? 52.020 9.625 17.966 1.00 43.41 202 ARG A O 1
#

Secondary structure (DSSP, 8-state):
-EEEEE-GGGHHHHHHHHHHHHHHHHHHHHHHHHHT-HHHHHHHHHHHHHHHHHHTTS-SS-SS-EEEEE-HHHHHHHHHHIIIIIIHHHHHHHHTS---TTHHHHTT-HHHHHHHHHHHHHHHHHH--S-HHHHHHHHHHHHHHHHHHHHHTT--HHHHHHHHSSHHHHHHH-HHHHHHHHHHHHHHS----TTSSSSTT-

Solvent-accessible surface area (backbone atoms only — not comparable to full-atom values): 10962 Å² total; per-residue (Å²): 118,45,71,49,75,39,51,47,94,42,47,68,50,47,50,52,7,35,51,51,51,43,50,50,30,54,50,48,28,59,53,28,64,72,74,66,42,65,66,58,31,48,52,30,55,50,51,39,52,54,39,53,56,47,49,76,63,59,70,96,72,78,94,50,66,46,74,43,66,43,52,38,64,61,53,19,51,33,24,44,30,24,24,35,72,48,42,25,48,56,49,23,66,60,61,77,46,97,74,54,88,78,43,36,66,79,70,56,42,52,66,48,51,54,52,31,48,52,22,42,52,52,19,12,56,47,68,17,80,62,58,72,67,48,28,46,53,30,38,52,56,48,49,52,52,34,54,52,32,23,44,75,55,66,39,49,75,67,58,48,50,54,53,58,68,34,64,79,44,31,60,67,64,32,50,65,59,52,51,49,52,53,51,50,53,61,68,66,50,74,77,79,68,88,71,72,77,73,68,81,80,112

Organism: Thermoleophilum album (NCBI:txid29539)

pLDDT: mean 74.82, std 18.32, range [37.19, 96.5]

Sequence (202 aa):
MASVTVPAALVDDMRAAVFCEIASDADGIKHEANSGEVEEVRACAWCLTDDLALLAQLPDEVEGPVTVEGGREALAHVCEALARDVLAPRLASRLRYTITRRDLDELGIRPLLDGIAWAVEQAAELRGGGPADAAADAVDGVRRRFVEALRRYGATDEEVAVLLDEPDLAGVIDADALAHERLAALRRVPSLSLSGREEANR

Foldseek 3Di:
DDKDWAWLVCLVLLLVLLVVLLVVLVVQLVVVVVVVNVVSNVVSVVLNVQSVQQNVQRDPDGPGIGMGDGQLQSLLSSLLSSLQVRLLLVLLVLVVPPDDPVCCVVSVVVVSLVSNLSSLLSSLCSQQVDDLVSSLVSSVVSVVSSLVSNVVSPDDPVNVVVSCPDVSNVVSVCSVVVSVVVVVVVVPPPPPPPPPPPVVPD